Protein AF-A0A8J5F918-F1 (afdb_monomer_lite)

pLDDT: mean 83.03, std 23.75, range [26.0, 98.94]

Radius of gyration: 27.72 Å; chains: 1; bounding box: 54×99×75 Å

Organism: Zingiber officinale (NCBI:txid94328)

Foldseek 3Di:
DDDDDDDDDDDDDDDDPPPDPPPPPVPVVVVQVLCCVVVVDDPPDDDDDPPPPPVLQDFPPVVLVVLLVVLQVLAPDDPPFHAAAQLDPSLLVSLVSLVVLLVVLVFDWDAALQGWIKTKDAAPAPPAAAEEWAFEQGDHGRHHSAFRSCRQSVLSRVSSRCVVVVHGHNGMYMYIHFSAQDCQFFNDGPLRVCLQQVVVVSLVCLQVTAGPVRHRNCNSSVSSVRNDDSVRSNVSYHDPRNHPYYDTDHDPVDCVCVVVVHDDDDDSDDDDDDDDDDFFDWPDDDPPPQDPVRTDDSVVVVVVVVVPDPDPDPDDDDDDDD

Secondary structure (DSSP, 8-state):
---------------------------HHHHHHHHHHHH-------S------GGG----HHHHHHHHHHHHTS-SS-TT-EEE-TTSHHHHHHHHHHHHHHHHTT-EEEE-TT--EEEEE--SBTTSPEEEEEEE--EEEEE-S-TTHHHHHHHHHHHHHHHHTT---SBPEEEEEES--S-TTTS-TTHHHHHHTT-HHHHHHHTT-B-TT--BHHHHHHHTT----GGGGGGGPPPTTSEEEEE-----SSSHHHHHT-S-----------------------TTTS-GGG---HHHHHHHHGGG--S-----------

InterPro domains:
  IPR002933 Peptidase M20 [PF01546] (133-281)
  IPR010158 N-carbamoyl-L-amino-acid amidohydrolase [PTHR32494] (45-299)

Sequence (322 aa):
MFARNPLLFLFLFLFPSLSLISKATHDEESTRRTMEDFSGYPTAAHPSVLSLSPSSLSVDEAGLLRQIDELAAFSDTPAPSVTRILYSEKDVLARSYIKSLMKEAGLSVREDHVGNIFGRWNGSDSGVGAVATGSHIDAIPYSGKYDGVVGVLGALEAIRILKRIGFQPRKSLEVIMFTSEEPTRFGISCLGSRLLAGIHPLANALNKAVDSQNIPFFDAARGAGYDVRQEDLPNVFLTKTSYSSFVELHIEQGPILEEEGVSIGIVTAIAAPASIKVDFEGNGGHAGAVLMPARTSSAAESILFLPLHPVGCYVFPVATFS

Structure (mmCIF, N/CA/C/O backbone):
data_AF-A0A8J5F918-F1
#
_entry.id   AF-A0A8J5F918-F1
#
loop_
_atom_site.group_PDB
_atom_site.id
_atom_site.type_symbol
_atom_site.label_atom_id
_atom_site.label_alt_id
_atom_site.label_comp_id
_atom_site.label_asym_id
_atom_site.label_entity_id
_atom_site.label_seq_id
_atom_site.pdbx_PDB_ins_code
_atom_site.Cartn_x
_atom_site.Cartn_y
_atom_site.Cartn_z
_atom_site.occupancy
_atom_site.B_iso_or_equiv
_atom_site.auth_seq_id
_atom_site.auth_comp_id
_atom_site.auth_asym_id
_atom_site.auth_atom_id
_atom_site.pdbx_PDB_model_num
ATOM 1 N N . MET A 1 1 ? 12.604 -80.369 -17.810 1.00 31.84 1 MET A N 1
ATOM 2 C CA . MET A 1 1 ? 13.926 -80.859 -17.355 1.00 31.84 1 MET A CA 1
ATOM 3 C C . MET A 1 1 ? 14.651 -79.630 -16.813 1.00 31.84 1 MET A C 1
ATOM 5 O O . MET A 1 1 ? 14.935 -78.761 -17.607 1.00 31.84 1 MET A O 1
ATOM 9 N N . PHE A 1 2 ? 14.817 -79.338 -15.528 1.00 32.69 2 PHE A N 1
ATOM 10 C CA . PHE A 1 2 ? 14.714 -80.068 -14.271 1.00 32.69 2 PHE A CA 1
ATOM 11 C C . PHE A 1 2 ? 13.902 -79.227 -13.277 1.00 32.69 2 PHE A C 1
ATOM 13 O O . PHE A 1 2 ? 14.123 -78.028 -13.142 1.00 32.69 2 PHE A O 1
ATOM 20 N N . ALA A 1 3 ? 12.989 -79.883 -12.570 1.00 32.12 3 ALA A N 1
ATOM 21 C CA . ALA A 1 3 ? 12.437 -79.392 -11.319 1.00 32.12 3 ALA A CA 1
ATOM 22 C C . ALA A 1 3 ? 13.466 -79.599 -10.200 1.00 32.12 3 ALA A C 1
ATOM 24 O O . ALA A 1 3 ? 14.154 -80.621 -10.204 1.00 32.12 3 ALA A O 1
ATOM 25 N N . ARG A 1 4 ? 13.516 -78.685 -9.225 1.00 34.12 4 ARG A N 1
ATOM 26 C CA . ARG A 1 4 ? 13.854 -78.996 -7.827 1.00 34.12 4 ARG A CA 1
ATOM 27 C C . ARG A 1 4 ? 13.489 -77.821 -6.922 1.00 34.12 4 ARG A C 1
ATOM 29 O O . ARG A 1 4 ? 14.204 -76.835 -6.829 1.00 34.12 4 ARG A O 1
ATOM 36 N N . ASN A 1 5 ? 12.361 -77.985 -6.250 1.00 37.25 5 ASN A N 1
ATOM 37 C CA . ASN A 1 5 ? 12.125 -77.493 -4.898 1.00 37.25 5 ASN A CA 1
ATOM 38 C C . ASN A 1 5 ? 11.832 -78.764 -4.075 1.00 37.25 5 ASN A C 1
ATOM 40 O O . ASN A 1 5 ? 11.207 -79.673 -4.638 1.00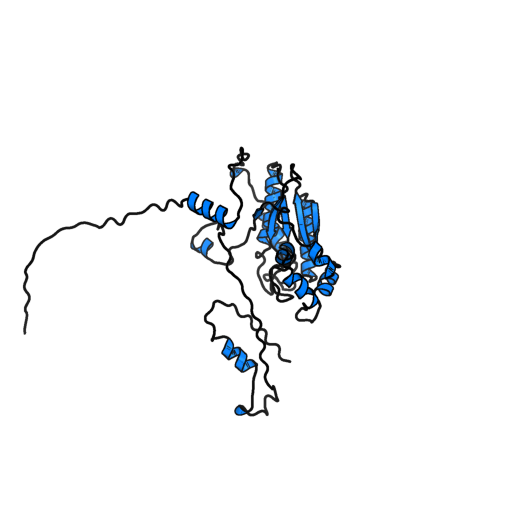 37.25 5 ASN A O 1
ATOM 44 N N . PRO A 1 6 ? 12.312 -78.909 -2.825 1.00 40.72 6 PRO A N 1
ATOM 45 C CA . PRO A 1 6 ? 11.371 -78.649 -1.731 1.00 40.72 6 PRO A CA 1
ATOM 46 C C . PRO A 1 6 ? 11.976 -78.193 -0.378 1.00 40.72 6 PRO A C 1
ATOM 48 O O . PRO A 1 6 ? 13.038 -78.635 0.042 1.00 40.72 6 PRO A O 1
ATOM 51 N N . LEU A 1 7 ? 11.188 -77.351 0.302 1.00 29.19 7 LEU A N 1
ATOM 52 C CA . LEU A 1 7 ? 10.820 -77.324 1.732 1.00 29.19 7 LEU A CA 1
ATOM 53 C C . LEU A 1 7 ? 11.826 -77.712 2.841 1.00 29.19 7 LEU A C 1
ATOM 55 O O . LEU A 1 7 ? 12.159 -78.883 2.989 1.00 29.19 7 LEU A O 1
ATOM 59 N N . LEU A 1 8 ? 12.059 -76.761 3.764 1.00 29.62 8 LEU A N 1
ATOM 60 C CA . LEU A 1 8 ? 11.893 -76.883 5.237 1.00 29.62 8 LEU A CA 1
ATOM 61 C C . LEU A 1 8 ? 12.107 -75.476 5.855 1.00 29.62 8 LEU A C 1
ATOM 63 O O . LEU A 1 8 ? 13.193 -74.929 5.710 1.00 29.62 8 LEU A O 1
ATOM 67 N N . PHE A 1 9 ? 11.102 -74.732 6.332 1.00 30.86 9 PHE A N 1
ATOM 68 C CA . PHE A 1 9 ? 10.516 -74.693 7.694 1.00 30.86 9 PHE A CA 1
ATOM 69 C C . PHE A 1 9 ? 9.341 -73.663 7.624 1.00 30.86 9 PHE A C 1
ATOM 71 O O . PHE A 1 9 ? 9.557 -72.579 7.092 1.00 30.86 9 PHE A O 1
ATOM 78 N N . LEU A 1 10 ? 8.047 -73.961 7.871 1.00 28.95 10 LEU A N 1
ATOM 79 C CA . LEU A 1 10 ? 7.307 -74.012 9.165 1.00 28.95 10 LEU A CA 1
ATOM 80 C C . LEU A 1 10 ? 7.695 -72.859 10.132 1.00 28.95 10 LEU A C 1
ATOM 82 O O . LEU A 1 10 ? 8.867 -72.771 10.459 1.00 28.95 10 LEU A O 1
ATOM 86 N N . PHE A 1 11 ? 6.860 -71.960 10.682 1.00 29.31 11 PHE A N 1
ATOM 87 C CA . PHE A 1 11 ? 5.422 -71.899 11.008 1.00 29.31 11 PHE A CA 1
ATOM 88 C C . PHE A 1 11 ? 4.989 -70.405 11.131 1.00 29.31 11 PHE A C 1
ATOM 90 O O . PHE A 1 11 ? 5.751 -69.597 11.650 1.00 29.31 11 PHE A O 1
ATOM 97 N N . LEU A 1 12 ? 3.767 -70.088 10.672 1.00 29.05 12 LEU A N 1
ATOM 98 C CA . LEU A 1 12 ? 2.741 -69.177 11.241 1.00 29.05 12 LEU A CA 1
ATOM 99 C C . LEU A 1 12 ? 3.147 -68.109 12.295 1.00 29.05 12 LEU A C 1
ATOM 101 O O . LEU A 1 12 ? 3.641 -68.465 13.355 1.00 29.05 12 LEU A O 1
ATOM 105 N N . PHE A 1 13 ? 2.731 -66.846 12.106 1.00 28.81 13 PHE A N 1
ATOM 106 C CA . PHE A 1 13 ? 1.582 -66.247 12.822 1.00 28.81 13 PHE A CA 1
ATOM 107 C C . PHE A 1 13 ? 1.252 -64.827 12.317 1.00 28.81 13 PHE A C 1
ATOM 109 O O . PHE A 1 13 ? 2.124 -63.987 12.116 1.00 28.81 13 PHE A O 1
ATOM 116 N N . LEU A 1 14 ? -0.050 -64.593 12.127 1.00 31.78 14 LEU A N 1
ATOM 117 C CA . LEU A 1 14 ? -0.701 -63.302 11.918 1.00 31.78 14 LEU A CA 1
ATOM 118 C C . LEU A 1 14 ? -0.432 -62.329 13.075 1.00 31.78 14 LEU A C 1
ATOM 120 O O . LEU A 1 14 ? -0.732 -62.685 14.207 1.00 31.78 14 LEU A O 1
ATOM 124 N N . PHE A 1 15 ? -0.054 -61.085 12.769 1.00 31.50 15 PHE A N 1
ATOM 125 C CA . PHE A 1 15 ? -0.489 -59.886 13.500 1.00 31.50 15 PHE A CA 1
ATOM 126 C C . PHE A 1 15 ? -0.471 -58.676 12.547 1.00 31.50 15 PHE A C 1
ATOM 128 O O . PHE A 1 15 ? 0.530 -58.478 11.856 1.00 31.50 15 PHE A O 1
ATOM 135 N N . PRO A 1 16 ? -1.540 -57.859 12.478 1.00 32.66 16 PRO A N 1
ATOM 136 C CA . PRO A 1 16 ? -1.485 -56.585 11.783 1.00 32.66 16 PRO A CA 1
ATOM 137 C C . PRO A 1 16 ? -0.696 -55.606 12.655 1.00 32.66 16 PRO A C 1
ATOM 139 O O . PRO A 1 16 ? -1.003 -55.415 13.833 1.00 32.66 16 PRO A O 1
ATOM 142 N N . SER A 1 17 ? 0.330 -54.980 12.089 1.00 31.08 17 SER A N 1
ATOM 143 C CA . SER A 1 17 ? 0.982 -53.837 12.716 1.00 31.08 17 SER A CA 1
ATOM 144 C C . SER A 1 17 ? -0.017 -52.680 12.770 1.00 31.08 17 SER A C 1
ATOM 146 O O . SER A 1 17 ? -0.277 -52.036 11.755 1.00 31.08 17 SER A O 1
ATOM 148 N N . LEU A 1 18 ? -0.583 -52.432 13.955 1.00 31.58 18 LEU A N 1
ATOM 149 C CA . LEU A 1 18 ? -1.144 -51.134 14.313 1.00 31.58 18 LEU A CA 1
ATOM 150 C C . LEU A 1 18 ? -0.024 -50.095 14.179 1.00 31.58 18 LEU A C 1
ATOM 152 O O . LEU A 1 18 ? 0.822 -49.968 15.063 1.00 31.58 18 LEU A O 1
ATOM 156 N N . SER A 1 19 ? -0.009 -49.342 13.085 1.00 33.78 19 SER A N 1
ATOM 157 C CA . SER A 1 19 ? 0.639 -48.037 13.071 1.00 33.78 19 SER A CA 1
ATOM 158 C C . SER A 1 19 ? -0.235 -47.092 13.890 1.00 33.78 19 SER A C 1
ATOM 160 O O . SER A 1 1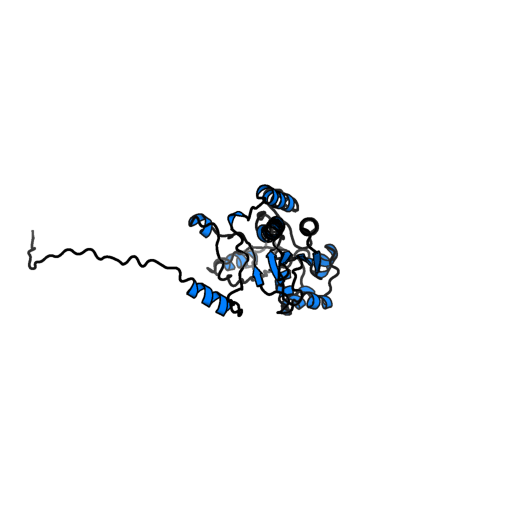9 ? -1.396 -46.841 13.566 1.00 33.78 19 SER A O 1
ATOM 162 N N . LEU A 1 20 ? 0.319 -46.632 15.012 1.00 30.08 20 LEU A N 1
ATOM 163 C CA . LEU A 1 20 ? -0.279 -45.627 15.878 1.00 30.08 20 LEU A CA 1
ATOM 164 C C . LEU A 1 20 ? -0.736 -44.425 15.042 1.00 30.08 20 LEU A C 1
ATOM 166 O O . LEU A 1 20 ? 0.081 -43.700 14.477 1.00 30.08 20 LEU A O 1
ATOM 170 N N . ILE A 1 21 ? -2.042 -44.176 15.045 1.00 34.59 21 ILE A N 1
ATOM 171 C CA . ILE A 1 21 ? -2.597 -42.851 14.789 1.00 34.59 21 ILE A CA 1
ATOM 172 C C . ILE A 1 21 ? -2.170 -41.995 15.983 1.00 34.59 21 ILE A C 1
ATOM 174 O O . ILE A 1 21 ? -2.819 -41.988 17.030 1.00 34.59 21 ILE A O 1
ATOM 178 N N . SER A 1 22 ? -1.029 -41.319 15.854 1.00 30.53 22 SER A N 1
ATOM 179 C CA . SER A 1 22 ? -0.714 -40.194 16.723 1.00 30.53 22 SER A CA 1
ATOM 180 C C . SER A 1 22 ? -1.660 -39.069 16.333 1.00 30.53 22 SER A C 1
ATOM 182 O O . SER A 1 22 ? -1.557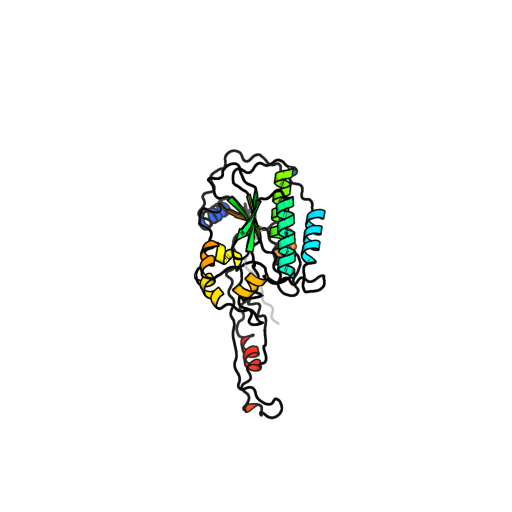 -38.486 15.255 1.00 30.53 22 SER A O 1
ATOM 184 N N . LYS A 1 23 ? -2.639 -38.819 17.199 1.00 31.86 23 LYS A N 1
ATOM 185 C CA . LYS A 1 23 ? -3.452 -37.610 17.193 1.00 31.86 23 LYS A CA 1
ATOM 186 C C . LYS A 1 23 ? -2.467 -36.440 17.279 1.00 31.86 23 LYS A C 1
ATOM 188 O O . LYS A 1 23 ? -1.893 -36.215 18.340 1.00 31.86 23 LYS A O 1
ATOM 193 N N . ALA A 1 24 ? -2.239 -35.738 16.172 1.00 35.53 24 ALA A N 1
ATOM 194 C CA . ALA A 1 24 ? -1.539 -34.464 16.187 1.00 35.53 24 ALA A CA 1
ATOM 195 C C . ALA A 1 24 ? -2.433 -33.465 16.931 1.00 35.53 24 ALA A C 1
ATOM 197 O O . ALA A 1 24 ? -3.270 -32.778 16.353 1.00 35.53 24 ALA A O 1
ATOM 198 N N . THR A 1 25 ? -2.318 -33.449 18.254 1.00 34.66 25 THR A N 1
ATOM 199 C CA . THR A 1 25 ? -2.649 -32.273 19.043 1.00 34.66 25 THR A CA 1
ATOM 200 C C . THR A 1 25 ? -1.657 -31.211 18.595 1.00 34.66 25 THR A C 1
ATOM 202 O O . THR A 1 25 ? -0.487 -31.280 18.964 1.00 34.66 25 THR A O 1
ATOM 205 N N . HIS A 1 26 ? -2.088 -30.301 17.718 1.00 46.50 26 HIS A N 1
ATOM 206 C CA . HIS A 1 26 ? -1.346 -29.074 17.465 1.00 46.50 26 HIS A CA 1
ATOM 207 C C . HIS A 1 26 ? -1.139 -28.402 18.819 1.00 46.50 26 HIS A C 1
ATOM 209 O O . HIS A 1 26 ? -2.091 -27.981 19.472 1.00 46.50 26 HIS A O 1
ATOM 215 N N . ASP A 1 27 ? 0.105 -28.428 19.276 1.00 46.34 27 ASP A N 1
ATOM 216 C CA . ASP A 1 27 ? 0.505 -27.904 20.565 1.00 46.34 27 ASP A CA 1
ATOM 217 C C . ASP A 1 27 ? 0.485 -26.375 20.455 1.00 46.34 27 ASP A C 1
ATOM 219 O O . ASP A 1 27 ? 1.440 -25.761 19.980 1.00 46.34 27 ASP A O 1
ATOM 223 N N . GLU A 1 28 ? -0.644 -25.753 20.811 1.00 45.12 28 GLU A N 1
ATOM 224 C CA . GLU A 1 28 ? -0.806 -24.289 20.862 1.00 45.12 28 GLU A CA 1
ATOM 225 C C . GLU A 1 28 ? 0.334 -23.618 21.650 1.00 45.12 28 GLU A C 1
ATOM 227 O O . GLU A 1 28 ? 0.707 -22.481 21.363 1.00 45.12 28 GLU A O 1
ATOM 232 N N . GLU A 1 29 ? 0.925 -24.347 22.599 1.00 40.88 29 GLU A N 1
ATOM 233 C CA . GLU A 1 29 ? 2.084 -23.957 23.399 1.00 40.88 29 GLU A CA 1
ATOM 234 C C . GLU A 1 29 ? 3.365 -23.811 22.553 1.00 40.88 29 GLU A C 1
ATOM 236 O O . GLU A 1 29 ? 4.135 -22.867 22.735 1.00 40.88 29 GLU A O 1
ATOM 241 N N . SER A 1 30 ? 3.579 -24.704 21.579 1.00 42.44 30 SER A N 1
ATOM 242 C CA . SER A 1 30 ? 4.713 -24.665 20.642 1.00 42.44 30 SER A CA 1
ATOM 243 C C . SER A 1 30 ? 4.625 -23.452 19.714 1.00 42.44 30 SER A C 1
ATOM 245 O O . SER A 1 30 ? 5.613 -22.740 19.513 1.00 42.44 30 SER A O 1
ATOM 247 N N . THR A 1 31 ? 3.432 -23.192 19.172 1.00 49.47 31 THR A N 1
ATOM 248 C CA . THR A 1 31 ? 3.162 -22.024 18.318 1.00 49.47 31 THR A CA 1
ATOM 249 C C . THR A 1 31 ? 3.273 -20.720 19.113 1.00 49.47 31 THR A C 1
ATOM 251 O O . THR A 1 31 ? 3.848 -19.744 18.635 1.00 49.47 31 THR A O 1
ATOM 254 N N . ARG A 1 32 ? 2.797 -20.703 20.367 1.00 47.22 32 ARG A N 1
ATOM 255 C CA . ARG A 1 32 ? 2.962 -19.556 21.274 1.00 47.22 32 ARG A CA 1
ATOM 256 C C . ARG A 1 32 ? 4.426 -19.237 21.552 1.00 47.22 32 ARG A C 1
ATOM 258 O O . ARG A 1 32 ? 4.813 -18.081 21.418 1.00 47.22 32 ARG A O 1
ATOM 265 N N . ARG A 1 33 ? 5.246 -20.240 21.879 1.00 45.28 33 ARG A N 1
ATOM 266 C CA . ARG A 1 33 ? 6.682 -20.033 22.144 1.00 45.28 33 ARG A CA 1
ATOM 267 C C . ARG A 1 33 ? 7.422 -19.468 20.939 1.00 45.28 33 ARG A C 1
ATOM 269 O O . ARG A 1 33 ? 8.195 -18.533 21.090 1.00 45.28 33 ARG A O 1
ATOM 276 N N . THR A 1 34 ? 7.130 -19.965 19.737 1.00 53.72 34 THR A N 1
ATOM 277 C CA . THR A 1 34 ? 7.743 -19.435 18.506 1.00 53.72 34 THR A CA 1
ATOM 278 C C . THR A 1 34 ? 7.350 -17.981 18.238 1.00 53.72 34 THR A C 1
ATOM 280 O O . THR A 1 34 ? 8.193 -17.196 17.810 1.00 53.72 34 THR A O 1
ATOM 283 N N . MET A 1 35 ? 6.110 -17.585 18.542 1.00 43.94 35 MET A N 1
ATOM 284 C CA . MET A 1 35 ? 5.688 -16.183 18.441 1.00 43.94 35 MET A CA 1
ATOM 285 C C . MET A 1 35 ? 6.365 -15.279 19.481 1.00 43.94 35 MET A C 1
ATOM 287 O O . MET A 1 35 ? 6.737 -14.153 19.150 1.00 43.94 35 MET A O 1
ATOM 291 N N . GLU A 1 36 ? 6.541 -15.735 20.721 1.00 48.56 36 GLU A N 1
ATOM 292 C CA . GLU A 1 36 ? 7.212 -14.960 21.778 1.00 48.56 36 GLU A CA 1
ATOM 293 C C . GLU A 1 36 ? 8.710 -14.791 21.497 1.00 48.56 36 GLU A C 1
ATOM 295 O O . GLU A 1 36 ? 9.229 -13.674 21.590 1.00 48.56 36 GLU A O 1
ATOM 300 N N . ASP A 1 37 ? 9.372 -15.863 21.056 1.00 48.34 37 ASP A N 1
ATOM 301 C CA . ASP A 1 37 ? 10.796 -15.861 20.713 1.00 48.34 37 ASP A CA 1
ATOM 302 C C . ASP A 1 37 ? 11.095 -14.983 19.485 1.00 48.34 37 ASP A C 1
ATOM 304 O O . ASP A 1 37 ? 12.135 -14.324 19.435 1.00 48.34 37 ASP A O 1
ATOM 308 N N . PHE A 1 38 ? 10.184 -14.926 18.505 1.00 45.72 38 PHE A N 1
ATOM 309 C CA . PHE A 1 38 ? 10.370 -14.127 17.287 1.00 45.72 38 PHE A CA 1
ATOM 310 C C . PHE A 1 38 ? 9.956 -12.654 17.452 1.00 45.72 38 PHE A C 1
ATOM 312 O O . PHE A 1 38 ? 10.585 -11.768 16.875 1.00 45.72 38 PHE A O 1
ATOM 319 N N . SER A 1 39 ? 8.908 -12.365 18.234 1.00 50.09 39 SER A N 1
ATOM 320 C CA . SER A 1 39 ? 8.368 -11.000 18.381 1.00 50.09 39 SER A CA 1
ATOM 321 C C . SER A 1 39 ? 8.998 -10.186 19.515 1.00 50.09 39 SER A C 1
ATOM 323 O O . SER A 1 39 ? 8.912 -8.957 19.496 1.00 50.09 39 SER A O 1
ATOM 325 N N . GLY A 1 40 ? 9.615 -10.831 20.513 1.00 38.19 40 GLY A N 1
ATOM 326 C CA . GLY A 1 40 ? 10.175 -10.151 21.686 1.00 38.19 40 GLY A CA 1
ATOM 327 C C . GLY A 1 40 ? 9.131 -9.525 22.622 1.00 38.19 40 GLY A C 1
ATOM 328 O O . GLY A 1 40 ? 9.495 -8.740 23.500 1.00 38.19 40 GLY A O 1
ATOM 329 N N . TYR A 1 41 ? 7.844 -9.854 22.460 1.00 40.47 41 TYR A N 1
ATOM 330 C CA . TYR A 1 41 ? 6.757 -9.392 23.323 1.00 40.47 41 TYR A CA 1
ATOM 331 C C . TYR A 1 41 ? 6.156 -10.568 24.109 1.00 40.47 41 TYR A C 1
ATOM 333 O O . TYR A 1 41 ? 5.588 -11.469 23.497 1.00 40.47 41 TYR A O 1
ATOM 341 N N . PRO A 1 42 ? 6.211 -10.565 25.456 1.00 42.44 42 PRO A N 1
ATOM 342 C CA . PRO A 1 42 ? 5.555 -11.598 26.251 1.00 42.44 42 PRO A CA 1
ATOM 343 C C . PRO A 1 42 ? 4.034 -11.469 26.130 1.00 42.44 42 PRO A C 1
ATOM 345 O O . PRO A 1 42 ? 3.475 -10.383 26.337 1.00 42.44 42 PRO A O 1
ATOM 348 N N . THR A 1 43 ? 3.343 -12.575 25.840 1.00 44.56 43 THR A N 1
ATOM 349 C CA . THR A 1 43 ? 1.877 -12.604 25.839 1.00 44.56 43 THR A CA 1
ATOM 350 C C . THR A 1 43 ? 1.368 -12.661 27.279 1.00 44.56 43 THR A C 1
ATOM 352 O O . THR A 1 43 ? 1.012 -13.703 27.818 1.00 44.56 43 THR A O 1
ATOM 355 N N . ALA A 1 44 ? 1.358 -11.515 27.965 1.00 44.38 44 ALA A N 1
ATOM 356 C CA . ALA A 1 44 ? 0.747 -11.435 29.287 1.00 44.38 44 ALA A CA 1
ATOM 357 C C . ALA A 1 44 ? -0.740 -11.819 29.191 1.00 44.38 44 ALA A C 1
ATOM 359 O O . ALA A 1 44 ? -1.470 -11.294 28.347 1.00 44.38 44 ALA A O 1
ATOM 360 N N . ALA A 1 45 ? -1.193 -12.715 30.074 1.00 42.03 45 ALA A N 1
ATOM 361 C CA . ALA A 1 45 ? -2.601 -13.063 30.214 1.00 42.03 45 ALA A CA 1
ATOM 362 C C . ALA A 1 45 ? -3.425 -11.781 30.427 1.00 42.03 45 ALA A C 1
ATOM 364 O O . ALA A 1 45 ? -3.307 -11.101 31.449 1.00 42.03 45 ALA A O 1
ATOM 365 N N . HIS A 1 46 ? -4.215 -11.414 29.419 1.00 45.88 46 HIS A N 1
ATOM 366 C CA . HIS A 1 46 ? -5.000 -10.190 29.445 1.00 45.88 46 HIS A CA 1
ATOM 367 C C . HIS A 1 46 ? -6.153 -10.305 30.456 1.00 45.88 46 HIS A C 1
ATOM 369 O O . HIS A 1 46 ? -6.857 -11.317 30.466 1.00 45.88 46 HIS A O 1
ATOM 375 N N . PRO A 1 47 ? -6.400 -9.268 31.279 1.00 39.69 47 PRO A N 1
ATOM 376 C CA . PRO A 1 47 ? -7.603 -9.204 32.096 1.00 39.69 47 PRO A CA 1
ATOM 377 C C . PRO A 1 47 ? -8.820 -9.132 31.169 1.00 39.69 47 PRO A C 1
ATOM 379 O O . PRO A 1 47 ? -8.844 -8.300 30.264 1.00 39.69 47 PRO A O 1
ATOM 382 N N . SER A 1 48 ? -9.777 -10.042 31.385 1.00 40.84 48 SER A N 1
ATOM 383 C CA . SER A 1 48 ? -11.120 -10.109 30.785 1.00 40.84 48 SER A CA 1
ATOM 384 C C . SER A 1 48 ? -11.277 -9.313 29.483 1.00 40.84 48 SER A C 1
ATOM 386 O O . SER A 1 48 ? -11.813 -8.202 29.477 1.00 40.84 48 SER A O 1
ATOM 388 N N . VAL A 1 49 ? -10.817 -9.893 28.370 1.00 47.84 49 VAL A N 1
ATOM 389 C CA . VAL A 1 49 ? -11.296 -9.505 27.040 1.00 47.84 49 VAL A CA 1
ATOM 390 C C . VAL A 1 49 ? -12.820 -9.573 27.128 1.00 47.84 49 VAL A C 1
ATOM 392 O O . VAL A 1 49 ? -13.351 -10.623 27.494 1.00 47.84 49 VAL A O 1
ATOM 395 N N . LEU A 1 50 ? -13.519 -8.455 26.891 1.00 48.59 50 LEU A N 1
ATOM 396 C CA . LEU A 1 50 ? -14.962 -8.474 26.633 1.00 48.59 50 LEU A CA 1
ATOM 397 C C . LEU A 1 50 ? -15.213 -9.678 25.732 1.00 48.59 50 LEU A C 1
ATOM 399 O O . LEU A 1 50 ? -14.597 -9.739 24.670 1.00 48.59 50 LEU A O 1
ATOM 403 N N . SER A 1 51 ? -16.018 -10.654 26.166 1.00 52.00 51 SER A N 1
ATOM 404 C CA . SER A 1 51 ? -16.307 -11.823 25.340 1.00 52.00 51 SER A CA 1
ATOM 405 C C . SER A 1 51 ? -17.145 -11.345 24.156 1.00 52.00 51 SER A C 1
ATOM 407 O O . SER A 1 51 ? -18.375 -11.376 24.177 1.00 52.00 51 SER A O 1
ATOM 409 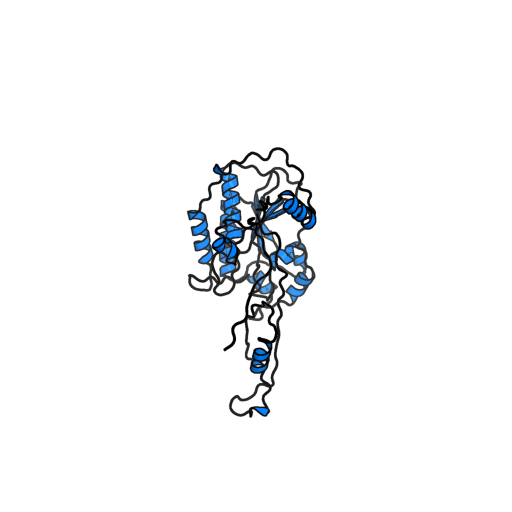N N . LEU A 1 52 ? -16.471 -10.799 23.148 1.00 59.53 52 LEU A N 1
ATOM 410 C CA . LEU A 1 52 ? -17.034 -10.525 21.849 1.00 59.53 52 LEU A CA 1
ATOM 411 C C . LEU A 1 52 ? -17.453 -11.890 21.331 1.00 59.53 52 LEU A C 1
ATOM 413 O O . LEU A 1 52 ? -16.610 -12.717 20.991 1.00 59.53 52 LEU A O 1
ATOM 417 N N . SER A 1 53 ? -18.755 -12.163 21.373 1.00 64.44 53 SER A N 1
ATOM 418 C CA . SER A 1 53 ? -19.276 -13.360 20.734 1.00 64.44 53 SER A CA 1
ATOM 419 C C . SER A 1 53 ? -18.956 -13.239 19.245 1.00 64.44 53 SER A C 1
ATOM 421 O O . SER A 1 53 ? -19.355 -12.239 18.650 1.00 64.44 53 SER A O 1
ATOM 423 N N . PRO A 1 54 ? -18.291 -14.217 18.610 1.00 63.38 54 PRO A N 1
ATOM 424 C CA . PRO A 1 54 ? -18.029 -14.176 17.171 1.00 63.38 54 PRO A CA 1
ATOM 425 C C . PRO A 1 54 ? -19.301 -13.934 16.344 1.00 63.38 54 PRO A C 1
ATOM 427 O O . PRO A 1 54 ? -19.250 -13.318 15.286 1.00 63.38 54 PRO A O 1
ATOM 430 N N . SER A 1 55 ? -20.464 -14.332 16.874 1.00 68.62 55 SER A N 1
ATOM 431 C CA . SER A 1 55 ? -21.778 -14.117 16.264 1.00 68.62 55 SER A CA 1
ATOM 432 C C . SER A 1 55 ? -22.223 -12.651 16.162 1.00 68.62 55 SER A C 1
ATOM 434 O O . SER A 1 55 ? -23.228 -12.387 15.509 1.00 68.62 55 SER A O 1
ATOM 436 N N . SER A 1 56 ? -21.554 -11.700 16.827 1.00 80.19 56 SER A N 1
ATOM 437 C CA . SER A 1 56 ? -21.871 -10.267 16.716 1.00 80.19 56 SER A CA 1
ATOM 438 C C . SER A 1 56 ? -21.075 -9.552 15.620 1.00 80.19 56 SER A C 1
ATOM 440 O O . SER A 1 56 ? -21.394 -8.410 15.287 1.00 80.19 56 SER A O 1
ATOM 442 N N . LEU A 1 57 ? -20.063 -10.205 15.043 1.00 90.94 57 LEU A N 1
ATOM 443 C CA . LEU A 1 57 ? -19.257 -9.660 13.956 1.00 90.94 57 LEU A CA 1
ATOM 444 C C . LEU A 1 57 ? -19.958 -9.951 12.625 1.00 90.94 57 LEU A C 1
ATOM 446 O O . LEU A 1 57 ? -20.044 -11.097 12.197 1.00 90.94 57 LEU A O 1
ATOM 450 N N . SER A 1 58 ? -20.470 -8.908 11.975 1.00 93.75 58 SER A N 1
ATOM 451 C CA . SER A 1 58 ? -21.140 -9.011 10.674 1.00 93.75 58 SER A CA 1
ATOM 452 C C . SER A 1 58 ? -20.512 -8.032 9.691 1.00 93.75 58 SER A C 1
ATOM 454 O O . SER A 1 58 ? -20.504 -6.828 9.959 1.00 93.75 58 SER A O 1
ATOM 456 N N . VAL A 1 59 ? -19.965 -8.558 8.594 1.00 95.75 59 VAL A N 1
ATOM 457 C CA . VAL A 1 59 ? -19.297 -7.819 7.510 1.00 95.75 59 VAL A CA 1
ATOM 458 C C . VAL A 1 59 ? -20.347 -7.338 6.502 1.00 95.75 59 VAL A C 1
ATOM 460 O O . VAL A 1 59 ? -21.213 -8.118 6.110 1.00 95.75 59 VAL A O 1
ATOM 463 N N . ASP A 1 60 ? -20.263 -6.088 6.033 1.00 96.31 60 ASP A N 1
ATOM 464 C CA . ASP A 1 60 ? -20.997 -5.668 4.825 1.00 96.31 60 ASP A CA 1
ATOM 465 C C . ASP A 1 60 ? -20.253 -6.155 3.572 1.00 96.31 60 ASP A C 1
ATOM 467 O O . ASP A 1 60 ? -19.512 -5.409 2.932 1.00 96.31 60 ASP A O 1
ATOM 471 N N . GLU A 1 61 ? -20.417 -7.438 3.245 1.00 96.75 61 GLU A N 1
ATOM 472 C CA . GLU A 1 61 ? -19.725 -8.088 2.124 1.00 96.75 61 GLU A CA 1
ATOM 473 C C . GLU A 1 61 ? -20.003 -7.380 0.791 1.00 96.75 61 GLU A C 1
ATOM 475 O O . GLU A 1 61 ? -19.082 -7.072 0.033 1.00 96.75 61 GLU A O 1
ATOM 480 N N . ALA A 1 62 ? -21.270 -7.052 0.526 1.00 97.94 62 ALA A N 1
ATOM 481 C CA . ALA A 1 62 ? -21.658 -6.370 -0.700 1.00 97.94 62 ALA A CA 1
ATOM 482 C C . ALA A 1 62 ? -21.046 -4.964 -0.779 1.00 97.94 62 ALA A C 1
ATOM 484 O O . ALA A 1 62 ? -20.643 -4.532 -1.857 1.00 97.94 62 ALA A O 1
ATOM 485 N N . GLY A 1 63 ? -20.988 -4.234 0.339 1.00 98.06 63 GLY A N 1
ATOM 486 C CA . GLY A 1 63 ? -20.310 -2.941 0.422 1.00 98.06 63 GLY A CA 1
ATOM 487 C C . GLY A 1 63 ? -18.812 -3.038 0.180 1.00 98.06 63 GLY A C 1
ATOM 488 O O . GLY A 1 63 ? -18.281 -2.260 -0.611 1.00 98.06 63 GLY A O 1
ATOM 489 N N . LEU A 1 64 ? -18.146 -4.014 0.796 1.00 98.31 64 LEU A N 1
ATOM 490 C CA . LEU A 1 64 ? -16.712 -4.229 0.628 1.00 98.31 64 LEU A CA 1
ATOM 491 C C . LEU A 1 64 ? -16.357 -4.588 -0.823 1.00 98.31 64 LEU A C 1
ATOM 493 O O . LEU A 1 64 ? -15.439 -3.998 -1.388 1.00 98.31 64 LEU A O 1
ATOM 497 N N . LEU A 1 65 ? -17.117 -5.487 -1.457 1.00 98.38 65 LEU A N 1
ATOM 498 C CA . LEU A 1 65 ? -16.917 -5.845 -2.866 1.00 98.38 65 LEU A CA 1
ATOM 499 C C . LEU A 1 65 ? -17.135 -4.649 -3.801 1.00 98.38 65 LEU A C 1
ATOM 501 O O . LEU A 1 65 ? -16.322 -4.428 -4.696 1.00 98.38 65 LEU A O 1
ATOM 505 N N . ARG A 1 66 ? -18.166 -3.826 -3.554 1.00 98.69 66 ARG A N 1
ATOM 506 C CA . ARG A 1 66 ? -18.360 -2.574 -4.308 1.00 98.69 66 ARG A CA 1
ATOM 507 C C . ARG A 1 66 ? -17.175 -1.623 -4.148 1.00 98.69 66 ARG A C 1
ATOM 509 O O . ARG A 1 66 ? -16.745 -1.050 -5.138 1.00 98.69 66 ARG A O 1
ATOM 516 N N . GLN A 1 67 ? -16.625 -1.480 -2.940 1.00 98.75 67 GLN A N 1
ATOM 517 C CA . GLN A 1 67 ? -15.461 -0.616 -2.699 1.00 98.75 67 GLN A CA 1
ATOM 518 C C . GLN A 1 67 ? -14.206 -1.117 -3.430 1.00 98.75 67 GLN A C 1
ATOM 520 O O . GLN A 1 67 ? -13.436 -0.312 -3.951 1.00 98.75 67 GLN A O 1
ATOM 525 N N . ILE A 1 68 ? -14.017 -2.438 -3.514 1.00 98.81 68 ILE A N 1
ATOM 526 C CA . ILE A 1 68 ? -12.943 -3.046 -4.314 1.00 98.81 68 ILE A CA 1
ATOM 527 C C . ILE A 1 68 ? -13.133 -2.716 -5.802 1.00 98.81 68 ILE A C 1
ATOM 529 O O . ILE A 1 68 ? -12.180 -2.306 -6.462 1.00 98.81 68 ILE A O 1
ATOM 533 N N . ASP A 1 69 ? -14.352 -2.854 -6.327 1.00 98.75 69 ASP A N 1
ATOM 534 C CA . ASP A 1 69 ? -14.661 -2.561 -7.733 1.00 98.75 69 ASP A CA 1
ATOM 535 C C . ASP A 1 69 ? -14.513 -1.068 -8.071 1.00 98.75 69 ASP A C 1
ATOM 537 O O . ASP A 1 69 ? -13.956 -0.717 -9.112 1.00 98.75 69 ASP A O 1
ATOM 541 N N . GLU A 1 70 ? -14.956 -0.179 -7.179 1.00 98.81 70 GLU A N 1
ATOM 542 C CA . GLU A 1 70 ? -14.783 1.272 -7.309 1.00 98.81 70 GLU A CA 1
ATOM 543 C C . GLU A 1 70 ? -13.300 1.663 -7.303 1.00 98.81 70 GLU A C 1
ATOM 545 O O . GLU A 1 70 ? -12.867 2.444 -8.151 1.00 98.81 70 GLU A O 1
ATOM 550 N N . LEU A 1 71 ? -12.497 1.087 -6.400 1.00 98.81 71 LEU A N 1
ATOM 551 C CA . LEU A 1 71 ? -11.057 1.339 -6.354 1.00 98.81 71 LEU A CA 1
ATOM 552 C C . LEU A 1 71 ? -10.341 0.794 -7.602 1.00 98.81 71 LEU A C 1
ATOM 554 O O . LEU A 1 71 ? -9.403 1.418 -8.101 1.00 98.81 71 LEU A O 1
ATOM 558 N N . ALA A 1 72 ? -10.785 -0.351 -8.131 1.00 98.62 72 ALA A N 1
ATOM 559 C CA . ALA A 1 72 ? -10.243 -0.944 -9.354 1.00 98.62 72 ALA A CA 1
ATOM 560 C C . ALA A 1 72 ? -10.455 -0.054 -10.591 1.00 98.62 72 ALA A C 1
ATOM 562 O O . ALA A 1 72 ? -9.648 -0.103 -11.517 1.00 98.62 72 ALA A O 1
ATOM 563 N N . ALA A 1 73 ? -11.484 0.800 -10.597 1.00 98.56 73 ALA A N 1
ATOM 564 C CA . ALA A 1 73 ? -11.734 1.740 -11.690 1.00 98.56 73 ALA A CA 1
ATOM 565 C C . ALA A 1 73 ? -10.661 2.843 -11.807 1.00 98.56 73 ALA A C 1
ATOM 567 O O . ALA A 1 73 ? -10.502 3.440 -12.874 1.00 98.56 73 ALA A O 1
ATOM 568 N N . PHE A 1 74 ? -9.890 3.109 -10.745 1.00 98.69 74 PHE A N 1
ATOM 569 C CA . PHE A 1 74 ? -8.723 3.993 -10.808 1.00 98.69 74 PHE A CA 1
ATOM 570 C C . PHE A 1 74 ? -7.530 3.238 -11.388 1.00 98.69 74 PHE A C 1
ATOM 572 O O . PHE A 1 74 ? -6.630 2.799 -10.662 1.00 98.69 74 PHE A O 1
ATOM 579 N N . SER A 1 75 ? -7.543 3.078 -12.710 1.00 98.75 75 SER A N 1
ATOM 580 C CA . SER A 1 75 ? -6.517 2.339 -13.429 1.00 98.75 75 SER A CA 1
ATOM 581 C C . SER A 1 75 ? -6.138 2.963 -14.772 1.00 98.75 75 SER A C 1
ATOM 583 O O . SER A 1 75 ? -6.958 3.609 -15.426 1.00 98.75 75 SER A O 1
ATOM 585 N N . ASP A 1 76 ? -4.879 2.761 -15.167 1.00 98.44 76 ASP A N 1
ATOM 586 C CA . ASP A 1 76 ? -4.368 3.077 -16.505 1.00 98.44 76 ASP A CA 1
ATOM 587 C C . ASP A 1 76 ? -4.634 1.957 -17.525 1.00 98.44 76 ASP A C 1
ATOM 589 O O . ASP A 1 76 ? -4.455 2.164 -18.726 1.00 98.44 76 ASP A O 1
ATOM 593 N N . THR A 1 77 ? -5.064 0.771 -17.080 1.00 97.69 77 THR A N 1
ATOM 594 C CA . THR A 1 77 ? -5.445 -0.338 -17.962 1.00 97.69 77 THR A CA 1
ATOM 595 C C . THR A 1 77 ? -6.952 -0.599 -17.916 1.00 97.69 77 THR A C 1
ATOM 597 O O . THR A 1 77 ? -7.597 -0.361 -16.894 1.00 97.69 77 THR A O 1
ATOM 600 N N . PRO A 1 78 ? -7.563 -1.053 -19.029 1.00 97.44 78 PRO A N 1
ATOM 601 C CA . PRO A 1 78 ? -8.971 -1.428 -19.028 1.00 97.44 78 PRO A CA 1
ATOM 602 C C . PRO A 1 78 ? -9.243 -2.644 -18.136 1.00 97.44 78 PRO A C 1
ATOM 604 O O . PRO A 1 78 ? -8.454 -3.591 -18.099 1.00 97.44 78 PRO A O 1
ATOM 607 N N . ALA A 1 79 ? -10.421 -2.657 -17.510 1.00 96.38 79 ALA A N 1
ATOM 608 C CA . ALA A 1 79 ? -10.925 -3.814 -16.781 1.00 96.38 79 ALA A CA 1
ATOM 609 C C . ALA A 1 79 ? -10.918 -5.089 -17.661 1.00 96.38 79 ALA A C 1
ATOM 611 O O . ALA A 1 79 ? -11.171 -5.005 -18.868 1.00 96.38 79 ALA A O 1
ATOM 612 N N . PRO A 1 80 ? -10.678 -6.280 -17.077 1.00 97.25 80 PRO A N 1
ATOM 613 C CA . PRO A 1 80 ? -10.615 -6.568 -15.637 1.00 97.25 80 PRO A CA 1
ATOM 614 C C . PRO A 1 80 ? -9.242 -6.334 -14.989 1.00 97.25 80 PRO A C 1
ATOM 616 O O . PRO A 1 80 ? -9.109 -6.533 -13.783 1.00 97.25 80 PRO A O 1
ATOM 619 N N . SER A 1 81 ? -8.236 -5.948 -15.771 1.00 98.38 81 SER A N 1
ATOM 620 C CA . SER A 1 81 ? -6.890 -5.677 -15.274 1.00 98.38 81 SER A CA 1
ATOM 621 C C . SER A 1 81 ? -6.813 -4.346 -14.537 1.00 98.38 81 SER A C 1
ATOM 623 O O . SER A 1 81 ? -7.568 -3.418 -14.826 1.00 98.38 81 SER A O 1
ATOM 625 N N . VAL A 1 82 ? -5.865 -4.259 -13.606 1.00 98.69 82 VAL A N 1
ATOM 626 C CA . VAL A 1 82 ? -5.526 -3.031 -12.894 1.00 98.69 82 VAL A CA 1
ATOM 627 C C . VAL A 1 82 ? -4.036 -2.750 -13.064 1.00 98.69 82 VAL A C 1
ATOM 629 O O . VAL A 1 82 ? -3.185 -3.594 -12.830 1.00 98.69 82 VAL A O 1
ATOM 632 N N . THR A 1 83 ? -3.729 -1.530 -13.473 1.00 98.75 83 THR A N 1
ATOM 633 C CA . THR A 1 83 ? -2.426 -0.874 -13.362 1.00 98.75 83 THR A CA 1
ATOM 634 C C . THR A 1 83 ? -2.618 0.418 -12.585 1.00 98.75 83 THR A C 1
ATOM 636 O O . THR A 1 83 ? -3.423 1.261 -12.998 1.00 98.75 83 THR A O 1
ATOM 639 N N . ARG A 1 84 ? -1.897 0.585 -11.475 1.00 98.75 84 ARG A N 1
ATOM 640 C CA . ARG A 1 84 ? -1.936 1.805 -10.660 1.00 98.75 84 ARG A CA 1
ATOM 641 C C . ARG A 1 84 ? -0.574 2.031 -10.018 1.00 98.75 84 ARG A C 1
ATOM 643 O O . ARG A 1 84 ? -0.264 1.480 -8.968 1.00 98.75 84 ARG A O 1
ATOM 650 N N . ILE A 1 85 ? 0.247 2.835 -10.681 1.00 98.75 85 ILE A N 1
ATOM 651 C CA . ILE A 1 85 ? 1.648 3.032 -10.302 1.00 98.75 85 ILE A CA 1
ATOM 652 C C . ILE A 1 85 ? 1.778 4.167 -9.281 1.00 98.75 85 ILE A C 1
ATOM 654 O O . ILE A 1 85 ? 1.116 5.196 -9.429 1.00 98.75 85 ILE A O 1
ATOM 658 N N . LEU A 1 86 ? 2.660 4.004 -8.286 1.00 98.81 86 LEU A N 1
ATOM 659 C CA . LEU A 1 86 ? 3.026 5.022 -7.289 1.00 98.81 86 LEU A CA 1
ATOM 660 C C . LEU A 1 86 ? 3.131 6.428 -7.900 1.00 98.81 86 LEU A C 1
ATOM 662 O O . LEU A 1 86 ? 3.848 6.620 -8.880 1.00 98.81 86 LEU A O 1
ATOM 666 N N . TYR A 1 87 ? 2.467 7.416 -7.301 1.00 98.81 87 TYR A N 1
ATOM 667 C CA . TYR A 1 87 ? 2.442 8.834 -7.681 1.00 98.81 87 TYR A CA 1
ATOM 668 C C . TYR A 1 87 ? 1.940 9.131 -9.104 1.00 98.81 87 TYR A C 1
ATOM 670 O O . TYR A 1 87 ? 2.184 10.214 -9.638 1.00 98.81 87 TYR A O 1
ATOM 678 N N . SER A 1 88 ? 1.282 8.178 -9.765 1.00 98.69 88 SER A N 1
ATOM 679 C CA . SER A 1 88 ? 0.526 8.450 -10.992 1.00 98.69 88 SER A CA 1
ATOM 680 C C . SER A 1 88 ? -0.779 9.187 -10.677 1.00 98.69 88 SER A C 1
ATOM 682 O O . SER A 1 88 ? -1.236 9.224 -9.534 1.00 98.69 88 SER A O 1
ATOM 684 N N . GLU A 1 89 ? -1.434 9.726 -11.705 1.00 98.56 89 GLU A N 1
ATOM 685 C CA . GLU A 1 89 ? -2.768 10.321 -11.566 1.00 98.56 89 GLU A CA 1
ATOM 686 C C . GLU A 1 89 ? -3.773 9.330 -10.949 1.00 98.56 89 GLU A C 1
ATOM 688 O O . GLU A 1 89 ? -4.538 9.693 -10.055 1.00 98.56 89 GLU A O 1
ATOM 693 N N . LYS A 1 90 ? -3.745 8.060 -11.377 1.00 98.75 90 LYS A N 1
ATOM 694 C CA . LYS A 1 90 ? -4.655 7.021 -10.871 1.00 98.75 90 LYS A CA 1
ATOM 695 C C . LYS A 1 90 ? -4.388 6.674 -9.415 1.00 98.75 90 LYS A C 1
ATOM 697 O O . LYS A 1 90 ? -5.336 6.462 -8.665 1.00 98.75 90 LYS A O 1
ATOM 702 N N . ASP A 1 91 ? -3.126 6.685 -8.999 1.00 98.94 91 ASP A N 1
ATOM 703 C CA . ASP A 1 91 ? -2.762 6.541 -7.591 1.00 98.94 91 ASP A CA 1
ATOM 704 C C . ASP A 1 91 ? -3.275 7.725 -6.750 1.00 98.94 91 ASP A C 1
ATOM 706 O O . ASP A 1 91 ? -3.932 7.521 -5.733 1.00 98.94 91 ASP A O 1
ATOM 710 N N . VAL A 1 92 ? -3.113 8.970 -7.210 1.00 98.88 92 VAL A N 1
ATOM 711 C CA . VAL A 1 92 ? -3.645 10.158 -6.506 1.00 98.88 92 VAL A CA 1
ATOM 712 C C . VAL A 1 92 ? -5.174 10.100 -6.342 1.00 98.88 92 VAL A C 1
ATOM 714 O O . VAL A 1 92 ? -5.701 10.421 -5.267 1.00 98.88 92 VAL A O 1
ATOM 717 N N . LEU A 1 93 ? -5.901 9.661 -7.375 1.00 98.88 93 LEU A N 1
ATOM 718 C CA . LEU A 1 93 ? -7.354 9.461 -7.307 1.00 98.88 93 LEU A CA 1
ATOM 719 C C . LEU A 1 93 ? -7.727 8.357 -6.306 1.00 98.88 93 LEU A C 1
ATOM 721 O O . LEU A 1 93 ? -8.583 8.571 -5.444 1.00 98.88 93 LEU A O 1
ATOM 725 N N . ALA A 1 94 ? -7.034 7.218 -6.352 1.00 98.88 94 ALA A N 1
ATOM 726 C CA . ALA A 1 94 ? -7.254 6.099 -5.441 1.00 98.88 94 ALA A CA 1
ATOM 727 C C . ALA A 1 94 ? -6.958 6.465 -3.975 1.00 98.88 94 ALA A C 1
ATOM 729 O O . ALA A 1 94 ? -7.752 6.164 -3.084 1.00 98.88 94 ALA A O 1
ATOM 730 N N . ARG A 1 95 ? -5.875 7.206 -3.708 1.00 98.88 95 ARG A N 1
ATOM 731 C CA . ARG A 1 95 ? -5.563 7.758 -2.375 1.00 98.88 95 ARG A CA 1
ATOM 732 C C . ARG A 1 95 ? -6.661 8.677 -1.872 1.00 98.88 95 ARG A C 1
ATOM 734 O O . ARG A 1 95 ? -7.021 8.632 -0.697 1.00 98.88 95 ARG A O 1
ATOM 741 N N . SER A 1 96 ? -7.196 9.527 -2.746 1.00 98.88 96 SER A N 1
ATOM 742 C CA . SER A 1 96 ? -8.287 10.440 -2.394 1.00 98.88 96 SER A CA 1
ATOM 743 C C . SER A 1 96 ? -9.545 9.672 -1.982 1.00 98.88 96 SER A C 1
ATOM 745 O O . SER A 1 96 ? -10.168 10.028 -0.981 1.00 98.88 96 SER A O 1
ATOM 747 N N . TYR A 1 97 ? -9.851 8.581 -2.686 1.00 98.88 97 TYR A N 1
ATOM 748 C CA . TYR A 1 97 ? -10.930 7.656 -2.344 1.00 98.88 97 TYR A CA 1
ATOM 749 C C . TYR A 1 97 ? -10.688 6.935 -1.005 1.00 98.88 97 TYR A C 1
ATOM 751 O O . TYR A 1 97 ? -11.539 6.965 -0.120 1.00 98.88 97 TYR A O 1
ATOM 759 N N . ILE A 1 98 ? -9.497 6.375 -0.763 1.00 98.88 98 ILE A N 1
ATOM 760 C CA . ILE A 1 98 ? -9.183 5.748 0.537 1.00 98.88 98 ILE A CA 1
ATOM 761 C C . ILE A 1 98 ? -9.290 6.758 1.689 1.00 98.88 98 ILE A C 1
ATOM 763 O O . ILE A 1 98 ? -9.867 6.456 2.738 1.00 98.88 98 ILE A O 1
ATOM 767 N N . LYS A 1 99 ? -8.806 7.993 1.494 1.00 98.88 99 LYS A N 1
ATOM 768 C CA . LYS A 1 99 ? -8.939 9.068 2.489 1.00 98.88 99 LYS A CA 1
ATOM 769 C C . LYS A 1 99 ? -10.396 9.428 2.771 1.00 98.88 99 LYS A C 1
ATOM 771 O O . LYS A 1 99 ? -10.703 9.751 3.921 1.00 98.88 99 LYS A O 1
ATOM 776 N N . SER A 1 100 ? -11.288 9.406 1.775 1.00 98.81 100 SER A N 1
ATOM 777 C CA . SER A 1 100 ? -12.717 9.653 2.017 1.00 98.81 100 SER A CA 1
ATOM 778 C C . SER A 1 100 ? -13.333 8.520 2.833 1.00 98.81 100 SER A C 1
ATOM 780 O O . SER A 1 100 ? -13.943 8.800 3.863 1.00 98.81 100 SER A O 1
ATOM 782 N N . LEU A 1 101 ? -13.051 7.259 2.489 1.00 98.88 101 LEU A N 1
ATOM 783 C CA . LEU A 1 101 ? -13.536 6.099 3.244 1.00 98.88 101 LEU A CA 1
ATOM 784 C C . LEU A 1 101 ? -13.045 6.088 4.700 1.00 98.88 101 LEU A C 1
ATOM 786 O O . LEU A 1 101 ? -13.813 5.765 5.610 1.00 98.88 101 LEU A O 1
ATOM 790 N N . MET A 1 102 ? -11.787 6.476 4.948 1.00 98.88 102 MET A N 1
ATOM 791 C CA . MET A 1 102 ? -11.254 6.644 6.306 1.00 98.88 102 MET A CA 1
ATOM 792 C C . MET A 1 102 ? -12.028 7.710 7.095 1.00 98.88 102 MET A C 1
ATOM 794 O O . MET A 1 102 ? -12.398 7.484 8.250 1.00 98.88 102 MET A O 1
ATOM 798 N N . LYS A 1 103 ? -12.305 8.868 6.480 1.00 98.75 103 LYS A N 1
ATOM 799 C CA . LYS A 1 103 ? -13.078 9.952 7.113 1.00 98.75 103 LYS A CA 1
ATOM 800 C C . LYS A 1 103 ? -14.522 9.534 7.384 1.00 98.75 103 LYS A C 1
ATOM 802 O O . LYS A 1 103 ? -15.030 9.808 8.467 1.00 98.75 103 LYS A O 1
ATOM 807 N N . GLU A 1 104 ? -15.159 8.833 6.450 1.00 98.25 104 GLU A N 1
ATOM 808 C CA . GLU A 1 104 ? -16.514 8.282 6.601 1.00 98.25 104 GLU A CA 1
ATOM 809 C C . GLU A 1 104 ? -16.596 7.251 7.733 1.00 98.25 104 GLU A C 1
ATOM 811 O O . GLU A 1 104 ? -17.569 7.225 8.483 1.00 98.25 104 GLU A O 1
ATOM 816 N N . ALA A 1 105 ? -15.542 6.453 7.935 1.00 97.94 105 ALA A N 1
ATOM 817 C CA . ALA A 1 105 ? -15.417 5.568 9.094 1.00 97.94 105 ALA A CA 1
ATOM 818 C C . ALA A 1 105 ? -15.168 6.329 10.418 1.00 97.94 105 ALA A C 1
ATOM 820 O O . ALA A 1 105 ? -15.048 5.715 11.485 1.00 97.94 105 ALA A O 1
ATOM 821 N N . GLY A 1 106 ? -15.091 7.663 10.387 1.00 98.06 106 GLY A N 1
ATOM 822 C CA . GLY A 1 106 ? -14.846 8.521 11.544 1.00 98.06 106 GLY A CA 1
ATOM 823 C C . GLY A 1 106 ? -13.427 8.383 12.092 1.00 98.06 106 GLY A C 1
ATOM 824 O O . GLY A 1 106 ? -13.257 8.340 13.313 1.00 98.06 106 GLY A O 1
ATOM 825 N N . LEU A 1 107 ? -12.437 8.219 11.210 1.00 98.69 107 LEU A N 1
ATOM 826 C CA . LEU A 1 107 ? -11.016 8.172 11.557 1.00 98.69 107 LEU A CA 1
ATOM 827 C C . LEU A 1 107 ? -10.366 9.549 11.396 1.00 98.69 107 LEU A C 1
ATOM 829 O O . LEU A 1 107 ? -10.685 10.307 10.479 1.00 98.69 107 LEU A O 1
ATOM 833 N N . SER A 1 108 ? -9.406 9.861 12.266 1.00 98.50 108 SER A N 1
ATOM 834 C CA . SER A 1 108 ? -8.516 11.009 12.087 1.00 98.50 108 SER A CA 1
ATOM 835 C C . SER A 1 108 ? -7.449 10.664 11.052 1.00 98.50 108 SER A C 1
ATOM 837 O O . SER A 1 108 ? -6.618 9.791 11.299 1.00 98.50 108 SER A O 1
ATOM 839 N N . VAL A 1 109 ? -7.480 11.335 9.899 1.00 98.81 109 VAL A N 1
ATOM 840 C CA . VAL A 1 109 ? -6.579 11.056 8.773 1.00 98.81 109 VAL A CA 1
ATOM 841 C C . VAL A 1 109 ? -5.377 11.996 8.787 1.00 98.81 109 VAL A C 1
ATOM 843 O O . VAL A 1 109 ? -5.554 13.211 8.867 1.00 98.81 109 VAL A O 1
ATOM 846 N N . ARG A 1 110 ? -4.170 11.442 8.656 1.00 98.62 110 ARG A N 1
ATOM 847 C CA . ARG A 1 110 ? -2.937 12.189 8.352 1.00 98.62 110 ARG A CA 1
ATOM 848 C C . ARG A 1 110 ? -2.155 11.491 7.243 1.00 98.62 110 ARG A C 1
ATOM 850 O O . ARG A 1 110 ? -2.345 10.300 7.007 1.00 98.62 110 ARG A O 1
ATOM 857 N N . GLU A 1 111 ? -1.238 12.226 6.638 1.00 98.69 111 GLU A N 1
ATOM 858 C CA . GLU A 1 111 ? -0.257 11.715 5.682 1.00 98.69 111 GLU A CA 1
ATOM 859 C C . GLU A 1 111 ? 1.141 12.079 6.196 1.00 98.69 111 GLU A C 1
ATOM 861 O O . GLU A 1 111 ? 1.292 13.100 6.873 1.00 98.69 111 GLU A O 1
ATOM 866 N N . ASP A 1 112 ? 2.146 11.245 5.931 1.00 98.12 112 ASP A N 1
ATOM 867 C CA . ASP A 1 112 ? 3.547 11.623 6.150 1.00 98.12 112 ASP A CA 1
ATOM 868 C C . ASP A 1 112 ? 4.181 12.235 4.889 1.00 98.12 112 ASP A C 1
ATOM 870 O O . ASP A 1 112 ? 3.522 12.420 3.865 1.00 98.12 112 ASP A O 1
ATOM 874 N N . HIS A 1 113 ? 5.472 12.566 4.967 1.00 97.06 113 HIS A N 1
ATOM 875 C CA . HIS A 1 113 ? 6.193 13.255 3.896 1.00 97.06 113 HIS A CA 1
ATOM 876 C C . HIS A 1 113 ? 6.244 12.458 2.584 1.00 97.06 113 HIS A C 1
ATOM 878 O O . HIS A 1 113 ? 6.342 13.056 1.522 1.00 97.06 113 HIS A O 1
ATOM 884 N N . VAL A 1 114 ? 6.152 11.127 2.623 1.00 97.88 114 VAL A N 1
ATOM 885 C CA . VAL A 1 114 ? 6.167 10.281 1.416 1.00 97.88 114 VAL A CA 1
ATOM 886 C C . VAL A 1 114 ? 4.786 9.724 1.083 1.00 97.88 114 VAL A C 1
ATOM 888 O O . VAL A 1 114 ? 4.658 8.822 0.260 1.00 97.88 114 VAL A O 1
ATOM 891 N N . GLY A 1 115 ? 3.736 10.231 1.725 1.00 98.44 115 GLY A N 1
ATOM 892 C CA . GLY A 1 115 ? 2.366 9.854 1.422 1.00 98.44 115 GLY A CA 1
ATOM 893 C C . GLY A 1 115 ? 1.934 8.494 1.958 1.00 98.44 115 GLY A C 1
ATOM 894 O O . GLY A 1 115 ? 0.968 7.944 1.433 1.00 98.44 115 GLY A O 1
ATOM 895 N N . ASN A 1 116 ? 2.576 7.939 2.996 1.00 98.88 116 ASN A N 1
ATOM 896 C CA . ASN A 1 116 ? 1.867 6.917 3.773 1.00 98.88 116 ASN A CA 1
ATOM 897 C C . ASN A 1 116 ? 0.652 7.591 4.422 1.00 98.88 116 ASN A C 1
ATOM 899 O O . ASN A 1 116 ? 0.764 8.690 4.972 1.00 98.88 116 ASN A O 1
ATOM 903 N N . ILE A 1 117 ? -0.509 6.945 4.351 1.00 98.94 117 ILE A N 1
ATOM 904 C CA . ILE A 1 117 ? -1.774 7.500 4.837 1.00 98.94 117 ILE A CA 1
ATOM 905 C C . ILE A 1 117 ? -2.194 6.724 6.074 1.00 98.94 117 ILE A C 1
ATOM 907 O O . ILE A 1 117 ? -2.226 5.497 6.072 1.00 98.94 117 ILE A O 1
ATOM 911 N N . PHE A 1 118 ? -2.554 7.444 7.130 1.00 98.88 118 PHE A N 1
ATOM 912 C CA . PHE A 1 118 ? -2.899 6.860 8.418 1.00 98.88 118 PHE A CA 1
ATOM 913 C C . PHE A 1 118 ? -4.286 7.330 8.849 1.00 98.88 118 PHE A C 1
ATOM 915 O O . PHE A 1 118 ? -4.507 8.533 8.994 1.00 98.88 118 PHE A O 1
ATOM 922 N N . GLY A 1 119 ? -5.198 6.394 9.100 1.00 98.81 119 GLY A N 1
ATOM 923 C CA . GLY A 1 119 ? -6.518 6.639 9.676 1.00 98.81 119 GLY A CA 1
ATOM 924 C C . GLY A 1 119 ? -6.592 6.128 11.113 1.00 98.81 119 GLY A C 1
ATOM 925 O O . GLY A 1 119 ? -6.671 4.921 11.336 1.00 98.81 119 GLY A O 1
ATOM 926 N N . ARG A 1 120 ? -6.605 7.034 12.098 1.00 98.56 120 ARG A N 1
ATOM 927 C CA . ARG A 1 120 ? -6.603 6.684 13.528 1.00 98.56 120 ARG A CA 1
ATOM 928 C C . ARG A 1 120 ? -7.990 6.721 14.160 1.00 98.56 120 ARG A C 1
ATOM 930 O O . ARG A 1 120 ? -8.693 7.727 14.073 1.00 98.56 120 ARG A O 1
ATOM 937 N N . TRP A 1 121 ? -8.334 5.669 14.897 1.00 98.44 121 TRP A N 1
ATOM 938 C CA . TRP A 1 121 ? -9.381 5.675 15.914 1.00 98.44 121 TRP A CA 1
ATOM 939 C C . TRP A 1 121 ? -8.722 5.774 17.291 1.00 98.44 121 TRP A C 1
ATOM 941 O O . TRP A 1 121 ? -8.085 4.828 17.757 1.00 98.44 121 TRP A O 1
ATOM 951 N N . ASN A 1 122 ? -8.859 6.935 17.935 1.00 97.31 122 ASN A N 1
ATOM 952 C CA . ASN A 1 122 ? -8.272 7.172 19.251 1.00 97.31 122 ASN A CA 1
ATOM 953 C C . ASN A 1 122 ? -8.895 6.255 20.308 1.00 97.31 122 ASN A C 1
ATOM 955 O O . ASN A 1 122 ? -10.117 6.210 20.455 1.00 97.31 122 ASN A O 1
ATOM 959 N N . GLY A 1 123 ? -8.032 5.548 21.034 1.00 95.94 123 GLY A N 1
ATOM 960 C CA . GLY A 1 123 ? -8.407 4.790 22.218 1.00 95.94 123 GLY A CA 1
ATOM 961 C C . GLY A 1 123 ? -8.385 5.645 23.483 1.00 95.94 123 GLY A C 1
ATOM 962 O O . GLY A 1 123 ? -7.976 6.807 23.465 1.00 95.94 123 GLY A O 1
ATOM 963 N N . SER A 1 124 ? -8.817 5.057 24.596 1.00 94.94 124 SER A N 1
ATOM 964 C CA . SER A 1 124 ? -8.861 5.737 25.895 1.00 94.94 124 SER A CA 1
ATOM 965 C C . SER A 1 124 ? -7.481 5.969 26.528 1.00 94.94 124 SER A C 1
ATOM 967 O O . SER A 1 124 ? -7.352 6.817 27.406 1.00 94.94 124 SER A O 1
ATOM 969 N N . ASP A 1 125 ? -6.464 5.196 26.137 1.00 92.31 125 ASP A N 1
ATOM 970 C CA . ASP A 1 125 ? -5.094 5.273 26.656 1.00 92.31 125 ASP A CA 1
ATOM 971 C C . ASP A 1 125 ? -4.155 5.821 25.570 1.00 92.31 125 ASP A C 1
ATOM 973 O O . ASP A 1 125 ? -3.757 5.111 24.645 1.00 92.31 125 ASP A O 1
ATOM 977 N N . SER A 1 126 ? -3.820 7.109 25.669 1.00 82.31 126 SER A N 1
ATOM 978 C CA . SER A 1 126 ? -2.922 7.794 24.731 1.00 82.31 126 SER A CA 1
ATOM 979 C C . SER A 1 126 ? -1.434 7.598 25.047 1.00 82.31 126 SER A C 1
ATOM 981 O O . SER A 1 126 ? -0.593 8.022 24.256 1.00 82.31 126 SER A O 1
ATOM 983 N N . GLY A 1 127 ? -1.096 6.970 26.181 1.00 84.56 127 GLY A N 1
ATOM 984 C CA . GLY A 1 127 ? 0.287 6.754 26.621 1.00 84.56 127 GLY A CA 1
ATOM 985 C C . GLY A 1 127 ? 0.939 5.495 26.044 1.00 84.56 127 GLY A C 1
ATOM 986 O O . GLY A 1 127 ? 2.111 5.235 26.309 1.00 84.56 127 GLY A O 1
ATOM 987 N N . VAL A 1 128 ? 0.193 4.703 25.272 1.00 90.75 128 VAL A N 1
ATOM 988 C CA . VAL A 1 128 ? 0.626 3.411 24.731 1.00 90.75 128 VAL A CA 1
ATOM 989 C C . VAL A 1 128 ? 0.613 3.411 23.205 1.00 90.75 128 VAL A C 1
ATOM 991 O O . VAL A 1 128 ? -0.248 4.025 22.575 1.00 90.75 128 VAL A O 1
ATOM 994 N N . GLY A 1 129 ? 1.557 2.679 22.607 1.00 93.62 129 GLY A N 1
ATOM 995 C CA . GLY A 1 129 ? 1.600 2.476 21.159 1.00 93.62 129 GLY A CA 1
ATOM 996 C C . GLY A 1 129 ? 0.296 1.866 20.636 1.00 93.62 129 GLY A C 1
ATOM 997 O O . GLY A 1 129 ? -0.282 0.970 21.262 1.00 93.62 129 GLY A O 1
ATOM 998 N N . ALA A 1 130 ? -0.158 2.351 19.481 1.00 97.06 130 ALA A N 1
ATOM 999 C CA . ALA A 1 130 ? -1.393 1.897 18.844 1.00 97.06 130 ALA A CA 1
ATOM 1000 C C . ALA A 1 130 ? -1.287 0.433 18.366 1.00 97.06 130 ALA A C 1
ATOM 1002 O O . ALA A 1 130 ? -0.199 -0.147 18.321 1.00 97.06 130 ALA A O 1
ATOM 1003 N N . VAL A 1 131 ? -2.415 -0.180 18.016 1.00 98.19 131 VAL A N 1
ATOM 1004 C CA . VAL A 1 131 ? -2.442 -1.405 17.203 1.00 98.19 131 VAL A CA 1
ATOM 1005 C C . VAL A 1 131 ? -2.670 -0.974 15.762 1.00 98.19 131 VAL A C 1
ATOM 1007 O O . VAL A 1 131 ? -3.690 -0.350 15.462 1.00 98.19 131 VAL A O 1
ATOM 1010 N N . ALA A 1 132 ? -1.707 -1.262 14.894 1.00 98.56 132 ALA A N 1
ATOM 1011 C CA . ALA A 1 132 ? -1.797 -0.932 13.482 1.00 98.56 132 ALA A CA 1
ATOM 1012 C C . ALA A 1 132 ? -2.294 -2.122 12.662 1.00 98.56 132 ALA A C 1
ATOM 1014 O O . ALA A 1 132 ? -2.009 -3.280 12.963 1.00 98.56 132 ALA A O 1
ATOM 1015 N N . THR A 1 133 ? -3.005 -1.816 11.591 1.00 98.88 133 THR A N 1
ATOM 1016 C CA . THR A 1 133 ? -3.328 -2.753 10.521 1.00 98.88 133 THR A CA 1
ATOM 1017 C C . THR A 1 133 ? -3.308 -2.007 9.200 1.00 98.88 133 THR A C 1
ATOM 1019 O O . THR A 1 133 ? -3.463 -0.788 9.186 1.00 98.88 133 THR A O 1
ATOM 1022 N N . GLY A 1 134 ? -3.052 -2.677 8.090 1.00 98.62 134 GLY A N 1
ATOM 1023 C CA . GLY A 1 134 ? -2.892 -1.973 6.831 1.00 98.62 134 GLY A CA 1
ATOM 1024 C C . GLY A 1 134 ? -2.259 -2.822 5.758 1.00 98.62 134 GLY A C 1
ATOM 1025 O O . GLY A 1 134 ? -1.898 -3.964 6.017 1.00 98.62 134 GLY A O 1
ATOM 1026 N N . SER A 1 135 ? -2.147 -2.228 4.576 1.00 98.88 135 SER A N 1
ATOM 1027 C CA . SER A 1 135 ? -1.477 -2.796 3.408 1.00 98.88 135 SER A CA 1
ATOM 1028 C C . SER A 1 135 ? -1.257 -1.685 2.367 1.00 98.88 135 SER A C 1
ATOM 1030 O O . SER A 1 135 ? -1.175 -0.507 2.732 1.00 98.88 135 SER A O 1
ATOM 1032 N N . HIS A 1 136 ? -1.152 -2.020 1.087 1.00 98.88 136 HIS A N 1
ATOM 1033 C CA . HIS A 1 136 ? -0.921 -1.088 -0.015 1.00 98.88 136 HIS A CA 1
ATOM 1034 C C . HIS A 1 136 ? -2.091 -1.057 -1.008 1.00 98.88 136 HIS A C 1
ATOM 1036 O O . HIS A 1 136 ? -3.041 -1.829 -0.905 1.00 98.88 136 HIS A O 1
ATOM 1042 N N . ILE A 1 137 ? -2.061 -0.102 -1.941 1.00 98.81 137 ILE A N 1
ATOM 1043 C CA . ILE A 1 137 ? -3.041 -0.027 -3.035 1.00 98.81 137 ILE A CA 1
ATOM 1044 C C . ILE A 1 137 ? -2.385 0.187 -4.396 1.00 98.81 137 ILE A C 1
ATOM 1046 O O . ILE A 1 137 ? -3.107 0.291 -5.379 1.00 98.81 137 ILE A O 1
ATOM 1050 N N . ASP A 1 138 ? -1.068 0.327 -4.505 1.00 98.81 138 ASP A N 1
ATOM 1051 C CA . ASP A 1 138 ? -0.416 0.314 -5.813 1.00 98.81 138 ASP A CA 1
ATOM 1052 C C . ASP A 1 138 ? -0.527 -1.077 -6.448 1.00 98.81 138 ASP A C 1
ATOM 1054 O O . ASP A 1 138 ? -0.659 -2.079 -5.754 1.00 98.81 138 ASP A O 1
ATOM 1058 N N . ALA A 1 139 ? -0.549 -1.119 -7.776 1.00 98.69 139 ALA A N 1
ATOM 1059 C CA . ALA A 1 139 ? -0.789 -2.331 -8.546 1.00 98.69 139 ALA A CA 1
ATOM 1060 C C . ALA A 1 139 ? 0.153 -2.371 -9.751 1.00 98.69 139 ALA A C 1
ATOM 1062 O O . ALA A 1 139 ? 0.161 -1.432 -10.561 1.00 98.69 139 ALA A O 1
ATOM 1063 N N . ILE A 1 140 ? 0.926 -3.457 -9.872 1.00 97.62 140 ILE A N 1
ATOM 1064 C CA . ILE A 1 140 ? 1.813 -3.693 -11.021 1.00 97.62 140 ILE A CA 1
ATOM 1065 C C . ILE A 1 140 ? 1.024 -3.733 -12.340 1.00 97.62 140 ILE A C 1
ATOM 1067 O O . ILE A 1 140 ? -0.191 -3.931 -12.330 1.00 97.62 140 ILE A O 1
ATOM 1071 N N . PRO A 1 141 ? 1.679 -3.555 -13.502 1.00 98.25 141 PRO A N 1
ATOM 1072 C CA . PRO A 1 141 ? 0.980 -3.541 -14.775 1.00 98.25 141 PRO A CA 1
ATOM 1073 C C . PRO A 1 141 ? 0.189 -4.827 -15.031 1.00 98.25 141 PRO A C 1
ATOM 1075 O O . PRO A 1 141 ? 0.746 -5.921 -14.981 1.00 98.25 141 PRO A O 1
ATOM 1078 N N . TYR A 1 142 ? -1.086 -4.667 -15.388 1.00 97.81 142 TYR A N 1
ATOM 1079 C CA . TYR A 1 142 ? -2.005 -5.758 -15.730 1.00 97.81 142 TYR A CA 1
ATOM 1080 C C . TYR A 1 142 ? -2.278 -6.763 -14.595 1.00 97.81 142 TYR A C 1
ATOM 1082 O O . TYR A 1 142 ? -2.541 -7.936 -14.866 1.00 97.81 142 TYR A O 1
ATOM 1090 N N . SER A 1 143 ? -2.252 -6.321 -13.335 1.00 97.44 143 SER A N 1
ATOM 1091 C CA . SER A 1 143 ? -2.540 -7.171 -12.178 1.00 97.44 143 SER A CA 1
ATOM 1092 C C . SER A 1 143 ? -4.036 -7.246 -11.840 1.00 97.44 143 SER A C 1
ATOM 1094 O O . SER A 1 143 ? -4.900 -6.770 -12.584 1.00 97.44 143 SER A O 1
ATOM 1096 N N . GLY A 1 144 ? -4.347 -7.924 -10.731 1.00 97.88 144 GLY A N 1
ATOM 1097 C CA . GLY A 1 144 ? -5.699 -8.041 -10.192 1.00 97.88 144 GLY A CA 1
ATOM 1098 C C . GLY A 1 144 ? -6.092 -6.883 -9.269 1.00 97.88 144 GLY A C 1
ATOM 1099 O O . GLY A 1 144 ? -5.325 -5.969 -8.994 1.00 97.88 144 GLY A O 1
ATOM 1100 N N . LYS A 1 145 ? -7.320 -6.952 -8.747 1.00 98.56 145 LYS A N 1
ATOM 1101 C CA . LYS A 1 145 ? -7.919 -5.913 -7.888 1.00 98.56 145 LYS A CA 1
ATOM 1102 C C . LYS A 1 145 ? -7.865 -6.192 -6.378 1.00 98.56 145 LYS A C 1
ATOM 1104 O O . LYS A 1 145 ? -8.400 -5.403 -5.608 1.00 98.56 145 LYS A O 1
ATOM 1109 N N . TYR A 1 146 ? -7.290 -7.322 -5.964 1.00 98.69 146 TYR A N 1
ATOM 1110 C CA . TYR A 1 146 ? -7.342 -7.801 -4.573 1.00 98.69 146 TYR A CA 1
ATOM 1111 C C . TYR A 1 146 ? -6.028 -7.617 -3.804 1.00 98.69 146 TYR A C 1
ATOM 1113 O O . TYR A 1 146 ? -6.068 -7.394 -2.595 1.00 98.69 146 TYR A O 1
ATOM 1121 N N . ASP A 1 147 ? -4.899 -7.709 -4.507 1.00 98.69 147 ASP A N 1
ATOM 1122 C CA . ASP A 1 147 ? -3.545 -7.586 -3.960 1.00 98.69 147 ASP A CA 1
ATOM 1123 C C . ASP A 1 147 ? -3.345 -6.231 -3.269 1.00 98.69 147 ASP A C 1
ATOM 1125 O O . ASP A 1 147 ? -3.715 -5.201 -3.842 1.00 98.69 147 ASP A O 1
ATOM 1129 N N . GLY A 1 148 ? -2.890 -6.243 -2.014 1.00 98.56 148 GLY A N 1
ATOM 1130 C CA . GLY A 1 148 ? -2.856 -5.101 -1.090 1.00 98.56 148 GLY A CA 1
ATOM 1131 C C . GLY A 1 148 ? -4.224 -4.515 -0.691 1.00 98.56 148 GLY A C 1
ATOM 1132 O O . GLY A 1 148 ? -4.527 -4.287 0.486 1.00 98.56 148 GLY A O 1
ATOM 1133 N N . VAL A 1 149 ? -5.113 -4.313 -1.665 1.00 98.88 149 VAL A N 1
ATOM 1134 C CA . VAL A 1 149 ? -6.424 -3.661 -1.535 1.00 98.88 149 VAL A CA 1
ATOM 1135 C C . VAL A 1 149 ? -7.287 -4.312 -0.456 1.00 98.88 149 VAL A C 1
ATOM 1137 O O . VAL A 1 149 ? -7.918 -3.600 0.333 1.00 98.88 149 VAL A O 1
ATOM 1140 N N . VAL A 1 150 ? -7.305 -5.648 -0.386 1.00 98.62 150 VAL A N 1
ATOM 1141 C CA . VAL A 1 150 ? -8.054 -6.389 0.643 1.00 98.62 150 VAL A CA 1
ATOM 1142 C C . VAL A 1 150 ? -7.560 -6.041 2.048 1.00 98.62 150 VAL A C 1
ATOM 1144 O O . VAL A 1 150 ? -8.378 -5.901 2.955 1.00 98.62 150 VAL A O 1
ATOM 1147 N N . GLY A 1 151 ? -6.259 -5.824 2.236 1.00 98.69 151 GLY A N 1
ATOM 1148 C CA . GLY A 1 151 ? -5.690 -5.439 3.526 1.00 98.69 151 GLY A CA 1
ATOM 1149 C C . GLY A 1 151 ? -6.089 -4.031 3.963 1.00 98.69 151 GLY A C 1
ATOM 1150 O O . GLY A 1 151 ? -6.395 -3.813 5.135 1.00 98.69 151 GLY A O 1
ATOM 1151 N N . VAL A 1 152 ? -6.176 -3.077 3.030 1.00 98.88 152 VAL A N 1
ATOM 1152 C CA . VAL A 1 152 ? -6.592 -1.696 3.337 1.00 98.88 152 VAL A CA 1
ATOM 1153 C C . VAL A 1 152 ? -8.105 -1.595 3.550 1.00 98.88 152 VAL A C 1
ATOM 1155 O O . VAL A 1 152 ? -8.557 -1.088 4.580 1.00 98.88 152 VAL A O 1
ATOM 1158 N N . LEU A 1 153 ? -8.911 -2.075 2.599 1.00 98.88 153 LEU A N 1
ATOM 1159 C CA . LEU A 1 153 ? -10.372 -1.986 2.688 1.00 98.88 153 LEU A CA 1
ATOM 1160 C C . LEU A 1 153 ? -10.938 -2.932 3.755 1.00 98.88 153 LEU A C 1
ATOM 1162 O O . LEU A 1 153 ? -11.861 -2.556 4.479 1.00 98.88 153 LEU A O 1
ATOM 1166 N N . GLY A 1 154 ? -10.347 -4.117 3.919 1.00 98.69 154 GLY A N 1
ATOM 1167 C CA . GLY A 1 154 ? -10.691 -5.053 4.988 1.00 98.69 154 GLY A CA 1
ATOM 1168 C C . GLY A 1 154 ? -10.389 -4.488 6.374 1.00 98.69 154 GLY A C 1
ATOM 1169 O O . GLY A 1 154 ? -11.215 -4.621 7.275 1.00 98.69 154 GLY A O 1
ATOM 1170 N N . ALA A 1 155 ? -9.274 -3.767 6.546 1.00 98.75 155 ALA A N 1
ATOM 1171 C CA . ALA A 1 155 ? -8.986 -3.053 7.789 1.00 98.75 155 ALA A CA 1
ATOM 1172 C C . ALA A 1 155 ? -10.034 -1.967 8.095 1.00 98.75 155 ALA A C 1
ATOM 1174 O O . ALA A 1 155 ? -10.492 -1.852 9.235 1.00 98.75 155 ALA A O 1
ATOM 1175 N N . LEU A 1 156 ? -10.465 -1.193 7.091 1.00 98.56 156 LEU A N 1
ATOM 1176 C CA . LEU A 1 156 ? -11.537 -0.205 7.267 1.00 98.56 156 LEU A CA 1
ATOM 1177 C C . LEU A 1 156 ? -12.868 -0.859 7.642 1.00 98.56 156 LEU A C 1
ATOM 1179 O O . LEU A 1 156 ? -13.570 -0.358 8.524 1.00 98.56 156 LEU A O 1
ATOM 1183 N N . GLU A 1 157 ? -13.210 -1.982 7.017 1.00 98.56 157 GLU A N 1
ATOM 1184 C CA . GLU A 1 157 ? -14.424 -2.718 7.360 1.00 98.56 157 GLU A CA 1
ATOM 1185 C C . GLU A 1 157 ? -14.340 -3.332 8.763 1.00 98.56 157 GLU A C 1
ATOM 1187 O O . GLU A 1 157 ? -15.299 -3.232 9.526 1.00 98.56 157 GLU A O 1
ATOM 1192 N N . ALA A 1 158 ? -13.175 -3.836 9.181 1.00 98.31 158 ALA A N 1
ATOM 1193 C CA . ALA A 1 158 ? -12.946 -4.293 10.551 1.00 98.31 158 ALA A CA 1
ATOM 1194 C C . ALA A 1 158 ? -13.182 -3.171 11.580 1.00 98.31 158 ALA A C 1
ATOM 1196 O O . ALA A 1 158 ? -13.875 -3.380 12.580 1.00 98.31 158 ALA A O 1
ATOM 1197 N N . ILE A 1 159 ? -12.696 -1.950 11.316 1.00 98.25 159 ILE A N 1
ATOM 1198 C CA . ILE A 1 159 ? -13.008 -0.775 12.146 1.00 98.25 159 ILE A CA 1
ATOM 1199 C C . ILE A 1 159 ? -14.519 -0.520 12.198 1.00 98.25 159 ILE A C 1
ATOM 1201 O O . ILE A 1 159 ? -15.064 -0.291 13.282 1.00 98.25 159 ILE A O 1
ATOM 1205 N N . ARG A 1 160 ? -15.212 -0.545 11.053 1.00 97.88 160 ARG A N 1
ATOM 1206 C CA . ARG A 1 160 ? -16.664 -0.306 10.991 1.00 97.88 160 ARG A CA 1
ATOM 1207 C C . ARG A 1 160 ? -17.435 -1.360 11.785 1.00 97.88 160 ARG A C 1
ATOM 1209 O O . ARG A 1 160 ? -18.330 -0.986 12.538 1.00 97.88 160 ARG A O 1
ATOM 1216 N N . ILE A 1 161 ? -17.059 -2.637 11.690 1.00 97.12 161 ILE A N 1
ATOM 1217 C CA . ILE A 1 161 ? -17.644 -3.733 12.480 1.00 97.12 161 ILE A CA 1
ATOM 1218 C C . ILE A 1 161 ? -17.490 -3.453 13.973 1.00 97.12 161 ILE A C 1
ATOM 1220 O O . ILE A 1 161 ? -18.481 -3.453 14.703 1.00 97.12 161 ILE A O 1
ATOM 1224 N N . LEU A 1 162 ? -16.266 -3.154 14.421 1.00 96.44 162 LEU A N 1
ATOM 1225 C CA . LEU A 1 162 ? -15.981 -2.852 15.826 1.00 96.44 162 LEU A CA 1
ATOM 1226 C C . LEU A 1 162 ? -16.800 -1.651 16.324 1.00 96.44 162 LEU A C 1
ATOM 1228 O O . LEU A 1 162 ? -17.363 -1.692 17.418 1.00 96.44 162 LEU A O 1
ATOM 1232 N N . LYS A 1 163 ? -16.944 -0.602 15.507 1.00 95.69 163 LYS A N 1
ATOM 1233 C CA . LYS A 1 163 ? -17.809 0.539 15.836 1.00 95.69 163 LYS A CA 1
ATOM 1234 C C . LYS A 1 163 ? -19.288 0.153 15.914 1.00 95.69 163 LYS A C 1
ATOM 1236 O O . LYS A 1 163 ? -19.954 0.567 16.861 1.00 95.69 163 LYS A O 1
ATOM 1241 N N . ARG A 1 164 ? -19.803 -0.651 14.972 1.00 94.88 164 ARG A N 1
ATOM 1242 C CA . ARG A 1 164 ? -21.212 -1.098 14.949 1.00 94.88 164 ARG A CA 1
ATOM 1243 C C . ARG A 1 164 ? -21.598 -1.869 16.209 1.00 94.88 164 ARG A C 1
ATOM 1245 O O . ARG A 1 164 ? -22.705 -1.692 16.705 1.00 94.88 164 ARG A O 1
ATOM 1252 N N . ILE A 1 165 ? -20.686 -2.675 16.750 1.00 94.88 165 ILE A N 1
ATOM 1253 C CA . ILE A 1 165 ? -20.920 -3.433 17.990 1.00 94.88 165 ILE A CA 1
ATOM 1254 C C . ILE A 1 165 ? -20.633 -2.624 19.267 1.00 94.88 165 ILE A C 1
ATOM 1256 O O . ILE A 1 165 ? -20.680 -3.173 20.365 1.00 94.88 165 ILE A O 1
ATOM 1260 N N . GLY A 1 166 ? -20.308 -1.333 19.143 1.00 93.50 166 GLY A N 1
ATOM 1261 C CA . GLY A 1 166 ? -20.045 -0.449 20.279 1.00 93.50 166 GLY A CA 1
ATOM 1262 C C . GLY A 1 166 ? -18.708 -0.691 20.984 1.00 93.50 166 GLY A C 1
ATOM 1263 O O . GLY A 1 166 ? -18.548 -0.255 22.125 1.00 93.50 166 GLY A O 1
ATOM 1264 N N . PHE A 1 167 ? -17.745 -1.362 20.339 1.00 94.62 167 PHE A N 1
ATOM 1265 C CA . PHE A 1 167 ? -16.411 -1.566 20.906 1.00 94.62 167 PHE A CA 1
ATOM 1266 C C . PHE A 1 167 ? -15.733 -0.221 21.195 1.00 94.62 167 PHE A C 1
ATOM 1268 O O . PHE A 1 167 ? -15.793 0.702 20.384 1.00 94.62 167 PHE A O 1
ATOM 1275 N N . GLN A 1 168 ? -15.066 -0.117 22.347 1.00 94.44 168 GLN A N 1
ATOM 1276 C CA . GLN A 1 168 ? -14.292 1.061 22.737 1.00 94.44 168 GLN A CA 1
ATOM 1277 C C . GLN A 1 168 ? -12.822 0.664 22.913 1.00 94.44 168 GLN A C 1
ATOM 1279 O O . GLN A 1 168 ? -12.489 -0.022 23.885 1.00 94.44 168 GLN A O 1
ATOM 1284 N N . PRO A 1 169 ? -11.932 1.045 21.981 1.00 94.94 169 PRO A N 1
ATOM 1285 C CA . PRO A 1 169 ? -10.536 0.648 22.048 1.00 94.94 169 PRO A CA 1
ATOM 1286 C C . PRO A 1 169 ? -9.825 1.268 23.256 1.00 94.94 169 PRO A C 1
ATOM 1288 O O . PRO A 1 169 ? -9.893 2.474 23.487 1.00 94.94 169 PRO A O 1
ATOM 1291 N N . ARG A 1 170 ? -9.068 0.452 24.002 1.00 95.25 170 ARG A N 1
ATOM 1292 C CA . ARG A 1 170 ? -8.134 0.963 25.020 1.00 95.25 170 ARG A CA 1
ATOM 1293 C C . ARG A 1 170 ? -6.913 1.599 24.356 1.00 95.25 170 ARG A C 1
ATOM 1295 O O . ARG A 1 170 ? -6.657 2.780 24.546 1.00 95.25 170 ARG A O 1
ATOM 1302 N N . LYS A 1 171 ? -6.185 0.809 23.561 1.00 96.44 171 LYS A N 1
ATOM 1303 C CA . LYS A 1 171 ? -5.125 1.293 22.665 1.00 96.44 171 LYS A CA 1
ATOM 1304 C C . LYS A 1 171 ? -5.771 1.825 21.397 1.00 96.44 171 LYS A C 1
ATOM 1306 O O . LYS A 1 171 ? -6.658 1.157 20.877 1.00 96.44 171 LYS A O 1
ATOM 1311 N N . SER A 1 172 ? -5.300 2.951 20.872 1.00 98.06 172 SER A N 1
ATOM 1312 C CA . SER A 1 172 ? -5.747 3.432 19.560 1.00 98.06 172 SER A CA 1
ATOM 1313 C C . SER A 1 172 ? -5.583 2.355 18.485 1.00 98.06 172 SER A C 1
ATOM 1315 O O . SER A 1 172 ? -4.611 1.598 18.510 1.00 98.06 172 SER A O 1
ATOM 1317 N N . LEU A 1 173 ? -6.525 2.305 17.545 1.00 98.62 173 LEU A N 1
ATOM 1318 C CA . LEU A 1 173 ? -6.438 1.472 16.347 1.00 98.62 173 LEU A CA 1
ATOM 1319 C C . LEU A 1 173 ? -6.083 2.366 15.163 1.00 98.62 173 LEU A C 1
ATOM 1321 O O . LEU A 1 173 ? -6.614 3.473 15.051 1.00 98.62 173 LEU A O 1
ATOM 1325 N N . GLU A 1 174 ? -5.192 1.918 14.290 1.00 98.69 174 GLU A N 1
ATOM 1326 C CA . GLU A 1 174 ? -4.756 2.715 13.147 1.00 98.69 174 GLU A CA 1
ATOM 1327 C C . GLU A 1 174 ? -4.702 1.888 11.871 1.00 98.69 174 GLU A C 1
ATOM 1329 O O . GLU A 1 174 ? -4.018 0.871 11.818 1.00 98.69 174 GLU A O 1
ATOM 1334 N N . VAL A 1 175 ? -5.416 2.355 10.847 1.00 98.88 175 VAL A N 1
ATOM 1335 C CA . VAL A 1 175 ? -5.327 1.806 9.495 1.00 98.88 175 VAL A CA 1
ATOM 1336 C C . VAL A 1 175 ? -4.227 2.543 8.741 1.00 98.88 175 VAL A C 1
ATOM 1338 O O . VAL A 1 175 ? -4.260 3.772 8.671 1.00 98.88 175 VAL A O 1
ATOM 1341 N N . ILE A 1 176 ? -3.274 1.809 8.177 1.00 98.88 176 ILE A N 1
ATOM 1342 C CA . ILE A 1 176 ? -2.175 2.345 7.372 1.00 98.88 176 ILE A CA 1
ATOM 1343 C C . ILE A 1 176 ? -2.381 1.916 5.920 1.00 98.88 176 ILE A C 1
ATOM 1345 O O . ILE A 1 176 ? -2.506 0.733 5.623 1.00 98.88 176 ILE A O 1
ATOM 1349 N N . MET A 1 177 ? -2.398 2.878 5.009 1.00 98.88 177 MET A N 1
ATOM 1350 C CA . MET A 1 177 ? -2.155 2.619 3.595 1.0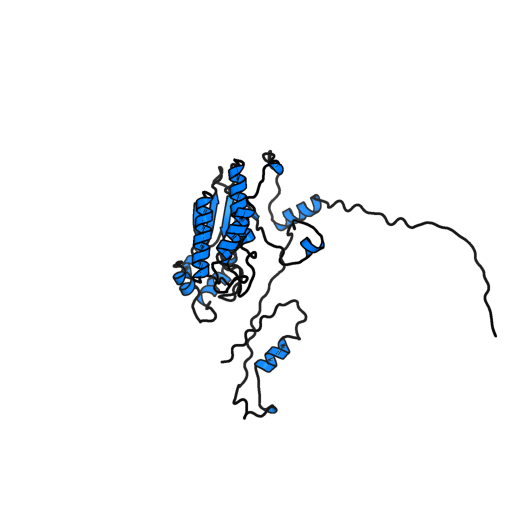0 98.88 177 MET A CA 1
ATOM 1351 C C . MET A 1 177 ? -0.702 3.004 3.324 1.00 98.88 177 MET A C 1
ATOM 1353 O O . MET A 1 177 ? -0.339 4.181 3.427 1.00 98.88 177 MET A O 1
ATOM 1357 N N . PHE A 1 178 ? 0.144 2.018 3.039 1.00 98.94 178 PHE A N 1
ATOM 1358 C CA . PHE A 1 178 ? 1.536 2.272 2.680 1.00 98.94 178 PHE A CA 1
ATOM 1359 C C . PHE A 1 178 ? 1.606 2.936 1.313 1.00 98.94 178 PHE A C 1
ATOM 1361 O O . PHE A 1 178 ? 0.837 2.604 0.413 1.00 98.94 178 PHE A O 1
ATOM 1368 N N . THR A 1 179 ? 2.534 3.880 1.159 1.00 98.75 179 THR A N 1
ATOM 1369 C CA . THR A 1 179 ? 2.609 4.695 -0.056 1.00 98.75 179 THR A CA 1
ATOM 1370 C C . THR A 1 179 ? 2.877 3.861 -1.306 1.00 98.75 179 THR A C 1
ATOM 1372 O O . THR A 1 179 ? 2.355 4.181 -2.363 1.00 98.75 179 THR A O 1
ATOM 1375 N N . SER A 1 180 ? 3.672 2.799 -1.199 1.00 98.69 180 SER A N 1
ATOM 1376 C CA . SER A 1 180 ? 3.874 1.815 -2.259 1.00 98.69 180 SER A CA 1
ATOM 1377 C C . SER A 1 180 ? 4.606 0.610 -1.694 1.00 98.69 180 SER A C 1
ATOM 1379 O O . SER A 1 180 ? 5.542 0.759 -0.891 1.00 98.69 180 SER A O 1
ATOM 1381 N N . GLU A 1 181 ? 4.145 -0.563 -2.102 1.00 98.38 181 GLU A N 1
ATOM 1382 C CA . GLU A 1 181 ? 4.787 -1.848 -1.845 1.00 98.38 181 GLU A CA 1
ATOM 1383 C C . GLU A 1 181 ? 5.494 -2.355 -3.107 1.00 98.38 181 GLU A C 1
ATOM 1385 O O . GLU A 1 181 ? 6.638 -2.806 -3.036 1.00 98.38 181 GLU A O 1
ATOM 1390 N N . GLU A 1 182 ? 4.892 -2.146 -4.272 1.00 97.50 182 GLU A N 1
ATOM 1391 C CA . GLU A 1 182 ? 5.350 -2.739 -5.516 1.00 97.50 182 GLU A CA 1
ATOM 1392 C C . GLU A 1 182 ? 6.582 -2.017 -6.085 1.00 97.50 182 GLU A C 1
ATOM 1394 O O . GLU A 1 182 ? 6.626 -0.783 -6.155 1.00 97.50 182 GLU A O 1
ATOM 1399 N N . PRO A 1 183 ? 7.586 -2.737 -6.622 1.00 97.00 183 PRO A N 1
ATOM 1400 C CA . PRO A 1 183 ? 8.831 -2.131 -7.092 1.00 97.00 183 PRO A CA 1
ATOM 1401 C C . PRO A 1 183 ? 8.701 -1.377 -8.425 1.00 97.00 183 PRO A C 1
ATOM 1403 O O . PRO A 1 183 ? 9.706 -0.899 -8.949 1.00 97.00 183 PRO A O 1
ATOM 1406 N N . THR A 1 184 ? 7.501 -1.267 -9.001 1.00 96.94 184 THR A N 1
ATOM 1407 C CA . THR A 1 184 ? 7.306 -0.945 -10.425 1.00 96.94 184 THR A CA 1
ATOM 1408 C C . THR A 1 184 ? 7.968 0.356 -10.875 1.00 96.94 184 THR A C 1
ATOM 1410 O O . THR A 1 184 ? 8.611 0.381 -11.921 1.00 96.94 184 THR A O 1
ATOM 1413 N N . ARG A 1 185 ? 7.804 1.455 -10.126 1.00 98.06 185 ARG A N 1
ATOM 1414 C CA . ARG A 1 185 ? 8.207 2.781 -10.626 1.00 98.06 185 ARG A CA 1
ATOM 1415 C C . ARG A 1 185 ? 9.708 3.036 -10.524 1.00 98.06 185 ARG A C 1
ATOM 1417 O O . ARG A 1 185 ? 10.299 3.561 -11.458 1.00 98.06 185 ARG A O 1
ATOM 1424 N N . PHE A 1 186 ? 10.312 2.676 -9.394 1.00 97.19 186 PHE A N 1
ATOM 1425 C CA . PHE A 1 186 ? 11.703 3.023 -9.070 1.00 97.19 186 PHE A CA 1
ATOM 1426 C C . PHE A 1 186 ? 12.603 1.800 -8.846 1.00 97.19 186 PHE A C 1
ATOM 1428 O O . PHE A 1 186 ? 13.749 1.953 -8.431 1.00 97.19 186 PHE A O 1
ATOM 1435 N N . GLY A 1 187 ? 12.097 0.582 -9.065 1.00 95.50 187 GLY A N 1
ATOM 1436 C CA . GLY A 1 187 ? 12.806 -0.660 -8.737 1.00 95.50 187 GLY A CA 1
ATOM 1437 C C . GLY A 1 187 ? 12.969 -0.893 -7.230 1.00 95.50 187 GLY A C 1
ATOM 1438 O O . GLY A 1 187 ? 13.848 -1.644 -6.816 1.00 95.50 187 GLY A O 1
ATOM 1439 N N . ILE A 1 188 ? 12.168 -0.220 -6.400 1.00 96.31 188 ILE A N 1
ATOM 1440 C CA . ILE A 1 188 ? 12.268 -0.240 -4.937 1.00 96.31 188 ILE A CA 1
ATOM 1441 C C . ILE A 1 188 ? 10.960 -0.785 -4.378 1.00 96.31 188 ILE A C 1
ATOM 1443 O O . ILE A 1 188 ? 9.962 -0.071 -4.377 1.00 96.31 188 ILE A O 1
ATOM 1447 N N . SER A 1 189 ? 10.980 -2.019 -3.873 1.00 96.56 189 SER A N 1
ATOM 1448 C CA . SER A 1 189 ? 9.838 -2.577 -3.148 1.00 96.56 189 SER A CA 1
ATOM 1449 C C . SER A 1 189 ? 9.733 -2.022 -1.727 1.00 96.56 189 SER A C 1
ATOM 1451 O O . SER A 1 189 ? 10.730 -1.584 -1.132 1.00 96.56 189 SER A O 1
ATOM 1453 N N . CYS A 1 190 ? 8.520 -2.076 -1.182 1.00 97.94 190 CYS A N 1
ATOM 1454 C CA . CYS A 1 190 ? 8.158 -1.692 0.176 1.00 97.94 190 CYS A CA 1
ATOM 1455 C C . CYS A 1 190 ? 8.636 -0.275 0.541 1.00 97.94 190 CYS A C 1
ATOM 1457 O O . CYS A 1 190 ? 9.132 -0.054 1.649 1.00 97.94 190 CYS A O 1
ATOM 1459 N N . LEU A 1 191 ? 8.555 0.688 -0.387 1.00 98.44 191 LEU A N 1
ATOM 1460 C CA . LEU A 1 191 ? 9.147 2.022 -0.221 1.00 98.44 191 LEU A CA 1
ATOM 1461 C C . LEU A 1 191 ? 8.651 2.706 1.059 1.00 98.44 191 LEU A C 1
ATOM 1463 O O . LEU A 1 191 ? 9.453 3.200 1.852 1.00 98.44 191 LEU A O 1
ATOM 1467 N N . GLY A 1 192 ? 7.335 2.691 1.280 1.00 98.19 192 GLY A N 1
ATOM 1468 C CA . GLY A 1 192 ? 6.714 3.328 2.441 1.00 98.19 192 GLY A CA 1
ATOM 1469 C C . GLY A 1 192 ? 7.125 2.682 3.760 1.00 98.19 192 GLY A C 1
ATOM 1470 O O . GLY A 1 192 ? 7.630 3.355 4.658 1.00 98.19 192 GLY A O 1
ATOM 1471 N N . SER A 1 193 ? 6.959 1.364 3.869 1.00 98.19 193 SER A N 1
ATOM 1472 C CA . SER A 1 193 ? 7.235 0.617 5.100 1.00 98.19 193 SER A CA 1
ATOM 1473 C C . SER A 1 193 ? 8.729 0.527 5.427 1.00 98.19 193 SER A C 1
ATOM 1475 O O . SER A 1 193 ? 9.097 0.613 6.598 1.00 98.19 193 SER A O 1
ATOM 1477 N N . ARG A 1 194 ? 9.621 0.462 4.428 1.00 98.25 194 ARG A N 1
ATOM 1478 C CA . ARG A 1 194 ? 11.078 0.546 4.650 1.00 98.25 194 ARG A CA 1
ATOM 1479 C C . ARG A 1 194 ? 11.507 1.911 5.183 1.00 98.25 194 ARG A C 1
ATOM 1481 O O . ARG A 1 194 ? 12.404 1.972 6.022 1.00 98.25 194 ARG A O 1
ATOM 1488 N N . LEU A 1 195 ? 10.877 3.001 4.739 1.00 98.06 195 LEU A N 1
ATOM 1489 C CA . LEU A 1 195 ? 11.120 4.316 5.337 1.00 98.06 195 LEU A CA 1
ATOM 1490 C C . LEU A 1 195 ? 10.561 4.382 6.760 1.00 98.06 195 LEU A C 1
ATOM 1492 O O . LEU A 1 195 ? 11.283 4.793 7.660 1.00 98.06 195 LEU A O 1
ATOM 1496 N N . LEU A 1 196 ? 9.341 3.895 7.005 1.00 98.38 196 LEU A N 1
ATOM 1497 C CA . LEU A 1 196 ? 8.779 3.824 8.362 1.00 98.38 196 LEU A CA 1
ATOM 1498 C C . LEU A 1 196 ? 9.682 3.030 9.323 1.00 98.38 196 LEU A C 1
ATOM 1500 O O . LEU A 1 196 ? 9.831 3.415 10.480 1.00 98.38 196 LEU A O 1
ATOM 1504 N N . ALA A 1 197 ? 10.335 1.969 8.841 1.00 97.06 197 ALA A N 1
ATOM 1505 C CA . ALA A 1 197 ? 11.296 1.165 9.599 1.00 97.06 197 ALA A CA 1
ATOM 1506 C C . ALA A 1 197 ? 12.673 1.836 9.809 1.00 97.06 197 ALA A C 1
ATOM 1508 O O . ALA A 1 197 ? 13.537 1.260 10.471 1.00 97.06 197 ALA A O 1
ATOM 1509 N N . GLY A 1 198 ? 12.904 3.032 9.259 1.00 96.12 198 GLY A N 1
ATOM 1510 C CA . GLY A 1 198 ? 14.146 3.785 9.438 1.00 96.12 198 GLY A CA 1
ATOM 1511 C C . GLY A 1 198 ? 15.334 3.250 8.637 1.00 96.12 198 GLY A C 1
ATOM 1512 O O . GLY A 1 198 ? 16.482 3.368 9.071 1.00 96.12 198 GLY A O 1
ATOM 1513 N N . ILE A 1 199 ? 15.096 2.646 7.466 1.00 93.38 199 ILE A N 1
ATOM 1514 C CA . ILE A 1 199 ? 16.166 2.122 6.604 1.00 93.38 199 ILE A CA 1
ATOM 1515 C C . ILE A 1 199 ? 16.917 3.284 5.927 1.00 93.38 199 ILE A C 1
ATOM 1517 O O . ILE A 1 199 ? 16.654 3.662 4.787 1.00 93.38 199 ILE A O 1
ATOM 1521 N N . HIS A 1 200 ? 17.900 3.852 6.631 1.00 89.31 200 HIS A N 1
ATOM 1522 C CA . HIS A 1 200 ? 18.718 4.977 6.156 1.00 89.31 200 HIS A CA 1
ATOM 1523 C C . HIS A 1 200 ? 19.366 4.782 4.770 1.00 89.31 200 HIS A C 1
ATOM 1525 O O . HIS A 1 200 ? 19.373 5.741 3.994 1.00 89.31 200 HIS A O 1
ATOM 1531 N N . PRO A 1 201 ? 19.899 3.595 4.400 1.00 92.44 201 PRO A N 1
ATOM 1532 C CA . PRO A 1 201 ? 20.452 3.395 3.061 1.00 92.44 201 PRO A CA 1
ATOM 1533 C C . PRO A 1 201 ? 19.428 3.633 1.946 1.00 92.44 201 PRO A C 1
ATOM 1535 O O . PRO A 1 201 ? 19.785 4.203 0.917 1.00 92.44 201 PRO A O 1
ATOM 1538 N N . LEU A 1 202 ? 18.159 3.262 2.167 1.00 91.62 202 LEU A N 1
ATOM 1539 C CA . LEU A 1 202 ? 17.077 3.554 1.229 1.00 91.62 202 LEU A CA 1
ATOM 1540 C C . LEU A 1 202 ? 16.852 5.062 1.125 1.00 91.62 202 LEU A C 1
ATOM 1542 O O . LEU A 1 202 ? 16.823 5.588 0.017 1.00 91.62 202 LEU A O 1
ATOM 1546 N N . ALA A 1 203 ? 16.753 5.761 2.260 1.00 89.81 203 ALA A N 1
ATOM 1547 C CA . ALA A 1 203 ? 16.559 7.209 2.256 1.00 89.81 203 ALA A CA 1
ATOM 1548 C C . ALA A 1 203 ? 17.645 7.918 1.427 1.00 89.81 203 ALA A C 1
ATOM 1550 O O . ALA A 1 203 ? 17.335 8.774 0.608 1.00 89.81 203 ALA A O 1
ATOM 1551 N N . ASN A 1 204 ? 18.909 7.502 1.546 1.00 90.44 204 ASN A N 1
ATOM 1552 C CA . ASN A 1 204 ? 20.010 8.030 0.732 1.00 90.44 204 ASN A CA 1
ATOM 1553 C C . ASN A 1 204 ? 19.908 7.665 -0.758 1.00 90.44 204 ASN A C 1
ATOM 1555 O O . ASN A 1 204 ? 20.278 8.472 -1.612 1.00 90.44 204 ASN A O 1
ATOM 1559 N N . ALA A 1 205 ? 19.427 6.462 -1.077 1.00 92.31 205 ALA A N 1
ATOM 1560 C CA . ALA A 1 205 ? 19.271 6.002 -2.454 1.00 92.31 205 ALA A CA 1
ATOM 1561 C C . ALA A 1 205 ? 18.193 6.785 -3.222 1.00 92.31 205 ALA A C 1
ATOM 1563 O O . ALA A 1 205 ? 18.361 7.010 -4.421 1.00 92.31 205 ALA A O 1
ATOM 1564 N N . LEU A 1 206 ? 17.141 7.263 -2.543 1.00 95.25 206 LEU A N 1
ATOM 1565 C CA . LEU A 1 206 ? 16.053 8.027 -3.171 1.00 95.25 206 LEU A CA 1
ATOM 1566 C C . LEU A 1 206 ? 16.529 9.319 -3.855 1.00 95.25 206 LEU A C 1
ATOM 1568 O O . LEU A 1 206 ? 15.965 9.696 -4.877 1.00 95.25 206 LEU A O 1
ATOM 1572 N N . ASN A 1 207 ? 17.628 9.929 -3.396 1.00 93.06 207 ASN A N 1
ATOM 1573 C CA . ASN A 1 207 ? 18.233 11.100 -4.046 1.00 93.06 207 ASN A CA 1
ATOM 1574 C C . ASN A 1 207 ? 18.726 10.843 -5.479 1.00 93.06 207 ASN A C 1
ATOM 1576 O O . ASN A 1 207 ? 18.894 11.773 -6.261 1.00 93.06 207 ASN A O 1
ATOM 1580 N N . LYS A 1 208 ? 19.008 9.582 -5.815 1.00 94.19 208 LYS A N 1
ATOM 1581 C CA . LYS A 1 208 ? 19.464 9.166 -7.149 1.00 94.19 208 LYS A CA 1
ATOM 1582 C C . LYS A 1 208 ? 18.431 8.306 -7.874 1.00 94.19 208 LYS A C 1
ATOM 1584 O O . LYS A 1 208 ? 18.699 7.862 -8.987 1.00 94.19 208 LYS A O 1
ATOM 1589 N N . ALA A 1 209 ? 17.292 8.031 -7.241 1.00 95.94 209 ALA A N 1
ATOM 1590 C CA . ALA A 1 209 ? 16.257 7.196 -7.818 1.00 95.94 209 ALA A CA 1
ATOM 1591 C C . ALA A 1 209 ? 15.523 7.970 -8.917 1.00 95.94 209 ALA A C 1
ATOM 1593 O O . ALA A 1 209 ? 14.992 9.059 -8.685 1.00 95.94 209 ALA A O 1
ATOM 1594 N N . VAL A 1 210 ? 15.491 7.376 -10.105 1.00 97.38 210 VAL A N 1
ATOM 1595 C CA . VAL A 1 210 ? 14.725 7.845 -11.258 1.00 97.38 210 VAL A CA 1
ATOM 1596 C C . VAL A 1 210 ? 13.882 6.691 -11.783 1.00 97.38 210 VAL A C 1
ATOM 1598 O O . VAL A 1 210 ? 14.279 5.531 -11.654 1.00 97.38 210 VAL A O 1
ATOM 1601 N N . ASP A 1 211 ? 12.713 6.999 -12.334 1.00 96.44 211 ASP A N 1
ATOM 1602 C CA . ASP A 1 211 ? 11.892 5.994 -13.009 1.00 96.44 211 ASP A CA 1
ATOM 1603 C C . ASP A 1 211 ? 12.388 5.708 -14.437 1.00 96.44 211 ASP A C 1
ATOM 1605 O O . ASP A 1 211 ? 13.369 6.284 -14.916 1.00 96.44 211 ASP A O 1
ATOM 1609 N N . SER A 1 212 ? 11.706 4.799 -15.141 1.00 93.31 212 SER A N 1
ATOM 1610 C CA . SER A 1 212 ? 12.035 4.430 -16.526 1.00 93.31 212 SER A CA 1
ATOM 1611 C C . SER A 1 212 ? 11.951 5.588 -17.531 1.00 93.31 212 SER A C 1
ATOM 1613 O O . SER A 1 212 ? 12.435 5.462 -18.653 1.00 93.31 212 SER A O 1
ATOM 1615 N N . GLN A 1 213 ? 11.348 6.716 -17.147 1.00 94.88 213 GLN A N 1
ATOM 1616 C CA . GLN A 1 213 ? 11.224 7.932 -17.946 1.00 94.88 213 GLN A CA 1
ATOM 1617 C C . GLN A 1 213 ? 12.220 9.014 -17.490 1.00 94.88 213 GLN A C 1
ATOM 1619 O O . GLN A 1 213 ? 12.138 10.152 -17.948 1.00 94.88 213 GLN A O 1
ATOM 1624 N N . ASN A 1 214 ? 13.191 8.660 -16.638 1.00 96.88 214 ASN A N 1
ATOM 1625 C CA . ASN A 1 214 ? 14.159 9.561 -16.009 1.00 96.88 214 ASN A CA 1
ATOM 1626 C C . ASN A 1 214 ? 13.529 10.631 -15.099 1.00 96.88 214 ASN A C 1
ATOM 1628 O O . ASN A 1 214 ? 14.154 11.664 -14.856 1.00 96.88 214 ASN A O 1
ATOM 1632 N N . ILE A 1 215 ? 12.319 10.410 -14.573 1.00 97.94 215 ILE A N 1
ATOM 1633 C CA . ILE A 1 215 ? 11.707 11.332 -13.609 1.00 97.94 215 ILE A CA 1
ATOM 1634 C C . ILE A 1 215 ? 12.288 11.034 -12.218 1.00 97.94 215 ILE A C 1
ATOM 1636 O O . ILE A 1 215 ? 12.166 9.898 -11.744 1.00 97.94 215 ILE A O 1
ATOM 1640 N N . PRO A 1 216 ? 12.901 12.018 -11.533 1.00 98.19 216 PRO A N 1
ATOM 1641 C CA . PRO A 1 216 ? 13.402 11.834 -10.174 1.00 98.19 216 PRO A CA 1
ATOM 1642 C C . PRO A 1 216 ? 12.287 11.528 -9.172 1.00 98.19 216 PRO A C 1
ATOM 1644 O O . PRO A 1 216 ? 11.192 12.088 -9.259 1.00 98.19 216 PRO A O 1
ATOM 1647 N N . PHE A 1 217 ? 12.588 10.710 -8.159 1.00 98.38 217 PHE A N 1
ATOM 1648 C CA . PHE A 1 217 ? 11.643 10.364 -7.088 1.00 98.38 217 PHE A CA 1
ATOM 1649 C C . PHE A 1 217 ? 10.963 11.594 -6.467 1.00 98.38 217 PHE A C 1
ATOM 1651 O O . PHE A 1 217 ? 9.740 11.625 -6.335 1.00 98.38 217 PHE A O 1
ATOM 1658 N N . PHE A 1 218 ? 11.741 12.626 -6.126 1.00 98.12 218 PHE A N 1
ATOM 1659 C CA . PHE A 1 218 ? 11.219 13.840 -5.492 1.00 98.12 218 PHE A CA 1
ATOM 1660 C C . PHE A 1 218 ? 10.316 14.666 -6.413 1.00 98.12 218 PHE A C 1
ATOM 1662 O O . PHE A 1 218 ? 9.363 15.282 -5.940 1.00 98.12 218 PHE A O 1
ATOM 1669 N N . ASP A 1 219 ? 10.559 14.651 -7.724 1.00 98.25 219 ASP A N 1
ATOM 1670 C CA . ASP A 1 219 ? 9.685 15.337 -8.677 1.00 98.25 219 ASP A CA 1
ATOM 1671 C C . ASP A 1 219 ? 8.381 14.560 -8.889 1.00 98.25 219 ASP A C 1
ATOM 1673 O O . ASP A 1 219 ? 7.312 15.169 -8.950 1.00 98.25 219 ASP A O 1
ATOM 1677 N N . ALA A 1 220 ? 8.437 13.224 -8.916 1.00 98.44 220 ALA A N 1
ATOM 1678 C CA . ALA A 1 220 ? 7.240 12.385 -8.932 1.00 98.44 220 ALA A CA 1
ATOM 1679 C C . ALA A 1 220 ? 6.391 12.577 -7.662 1.00 98.44 220 ALA A C 1
ATOM 1681 O O . ALA A 1 220 ? 5.180 12.769 -7.762 1.00 98.44 220 ALA A O 1
ATOM 1682 N N . ALA A 1 221 ? 7.023 12.590 -6.482 1.00 98.56 221 ALA A N 1
ATOM 1683 C CA . ALA A 1 221 ? 6.355 12.851 -5.207 1.00 98.56 221 ALA A CA 1
ATOM 1684 C C . ALA A 1 221 ? 5.689 14.237 -5.197 1.00 98.56 221 ALA A C 1
ATOM 1686 O O . ALA A 1 221 ? 4.502 14.349 -4.880 1.00 98.56 221 ALA A O 1
ATOM 1687 N N . ARG A 1 222 ? 6.407 15.277 -5.650 1.00 98.12 222 ARG A N 1
ATOM 1688 C CA . ARG A 1 222 ? 5.864 16.638 -5.777 1.00 98.12 222 ARG A CA 1
ATOM 1689 C C . ARG A 1 222 ? 4.680 16.686 -6.742 1.00 98.12 222 ARG A C 1
ATOM 1691 O O . ARG A 1 222 ? 3.683 17.337 -6.442 1.00 98.12 222 ARG A O 1
ATOM 1698 N N . GLY A 1 223 ? 4.760 15.968 -7.863 1.00 97.88 223 GLY A N 1
ATOM 1699 C CA . GLY A 1 223 ? 3.665 15.831 -8.827 1.00 97.88 223 GLY A CA 1
ATOM 1700 C C . GLY A 1 223 ? 2.399 15.204 -8.231 1.00 97.88 223 GLY A C 1
ATOM 1701 O O . GLY A 1 223 ? 1.296 15.583 -8.617 1.00 97.88 223 GLY A O 1
ATOM 1702 N N . ALA A 1 224 ? 2.545 14.312 -7.248 1.00 98.44 224 ALA A N 1
ATOM 1703 C CA . ALA A 1 224 ? 1.437 13.729 -6.490 1.00 98.44 224 ALA A CA 1
ATOM 1704 C C . ALA A 1 224 ? 0.978 14.578 -5.284 1.00 98.44 224 ALA A C 1
ATOM 1706 O O . ALA A 1 224 ? 0.049 14.183 -4.580 1.00 98.44 224 ALA A O 1
ATOM 1707 N N . GLY A 1 225 ? 1.590 15.746 -5.055 1.00 97.75 225 GLY A N 1
ATOM 1708 C CA . GLY A 1 225 ? 1.233 16.670 -3.974 1.00 97.75 225 GLY A CA 1
ATOM 1709 C C . GLY A 1 225 ? 2.070 16.538 -2.698 1.00 97.75 225 GLY A C 1
ATOM 1710 O O . GLY A 1 225 ? 1.731 17.163 -1.695 1.00 97.75 225 GLY A O 1
ATOM 1711 N N . TYR A 1 226 ? 3.162 15.771 -2.724 1.00 97.69 226 TYR A N 1
ATOM 1712 C CA . TYR A 1 226 ? 4.081 15.603 -1.597 1.00 97.69 226 TYR A CA 1
ATOM 1713 C C . TYR A 1 226 ? 5.375 16.393 -1.848 1.00 97.69 226 TYR A C 1
ATOM 1715 O O . TYR A 1 226 ? 6.258 15.939 -2.574 1.00 97.69 226 TYR A O 1
ATOM 1723 N N . ASP A 1 227 ? 5.503 17.588 -1.260 1.00 93.69 227 ASP A N 1
ATOM 1724 C CA . ASP A 1 227 ? 6.728 18.406 -1.354 1.00 93.69 227 ASP A CA 1
ATOM 1725 C C . ASP A 1 227 ? 7.784 17.934 -0.343 1.00 93.69 227 ASP A C 1
ATOM 1727 O O . ASP A 1 227 ? 8.095 18.607 0.636 1.00 93.69 227 ASP A O 1
ATOM 1731 N N . VAL A 1 228 ? 8.277 16.715 -0.557 1.00 94.69 228 VAL A N 1
ATOM 1732 C CA . VAL A 1 228 ? 9.302 16.073 0.270 1.00 94.69 228 VAL A CA 1
ATOM 1733 C C . VAL A 1 228 ? 10.682 16.281 -0.321 1.00 94.69 228 VAL A C 1
ATOM 1735 O O . VAL A 1 228 ? 10.880 16.189 -1.535 1.00 94.69 228 VAL A O 1
ATOM 1738 N N . ARG A 1 229 ? 11.656 16.526 0.552 1.00 93.75 229 ARG A N 1
ATOM 1739 C CA . ARG A 1 229 ? 13.073 16.582 0.206 1.00 93.75 229 ARG A CA 1
ATOM 1740 C C . ARG A 1 229 ? 13.859 15.531 0.969 1.00 93.75 229 ARG A C 1
ATOM 1742 O O . ARG A 1 229 ? 13.363 14.863 1.876 1.00 93.75 229 ARG A O 1
ATOM 1749 N N . GLN A 1 230 ? 15.120 15.383 0.584 1.00 92.94 230 GLN A N 1
ATOM 1750 C CA . GLN A 1 230 ? 16.034 14.411 1.172 1.00 92.94 230 GLN A CA 1
ATOM 1751 C C . GLN A 1 230 ? 16.162 14.586 2.692 1.00 92.94 230 GLN A C 1
ATOM 1753 O O . GLN A 1 230 ? 16.163 13.606 3.436 1.00 92.94 230 GLN A O 1
ATOM 1758 N N . GLU A 1 231 ? 16.258 15.833 3.146 1.00 93.56 231 GLU A N 1
ATOM 1759 C CA . GLU A 1 231 ? 16.366 16.220 4.551 1.00 93.56 231 GLU A CA 1
ATOM 1760 C C . GLU A 1 231 ? 15.113 15.902 5.380 1.00 93.56 231 GLU A C 1
ATOM 1762 O O . GLU A 1 231 ? 15.218 15.774 6.599 1.00 93.56 231 GLU A O 1
ATOM 1767 N N . ASP A 1 232 ? 13.960 15.711 4.733 1.00 94.31 232 ASP A N 1
ATOM 1768 C CA . ASP A 1 232 ? 12.684 15.434 5.396 1.00 94.31 232 ASP A CA 1
ATOM 1769 C C . ASP A 1 232 ? 12.439 13.935 5.609 1.00 94.31 232 ASP A C 1
ATOM 1771 O O . ASP A 1 232 ? 11.620 13.556 6.446 1.00 94.31 232 ASP A O 1
ATOM 1775 N N . LEU A 1 233 ? 13.147 13.055 4.888 1.00 95.31 233 LEU A N 1
ATOM 1776 C CA . LEU A 1 233 ? 12.948 11.602 4.972 1.00 95.31 233 LEU A CA 1
ATOM 1777 C C . LEU A 1 233 ? 13.099 11.029 6.394 1.00 95.31 233 LEU A C 1
ATOM 1779 O O . LEU A 1 233 ? 12.297 10.163 6.749 1.00 95.31 233 LEU A O 1
ATOM 1783 N N . PRO A 1 234 ? 14.033 11.498 7.249 1.00 95.50 234 PRO A N 1
ATOM 1784 C CA . PRO A 1 234 ? 14.085 11.063 8.645 1.00 95.50 234 PRO A CA 1
ATOM 1785 C C . PRO A 1 234 ? 12.795 11.331 9.436 1.00 95.50 234 PRO A C 1
ATOM 1787 O O . PRO A 1 234 ? 12.520 10.611 10.392 1.00 95.50 234 PRO A O 1
ATOM 1790 N N . ASN A 1 235 ? 11.971 12.308 9.033 1.00 95.31 235 ASN A N 1
ATOM 1791 C CA . ASN A 1 235 ? 10.687 12.604 9.683 1.00 95.31 235 ASN A CA 1
ATOM 1792 C C . ASN A 1 235 ? 9.605 11.551 9.383 1.00 95.31 235 ASN A C 1
ATOM 1794 O O . ASN A 1 235 ? 8.544 11.575 10.002 1.00 95.31 235 ASN A O 1
ATOM 1798 N N . VAL A 1 236 ? 9.847 10.642 8.432 1.00 97.50 236 VAL A N 1
ATOM 1799 C CA . VAL A 1 236 ? 8.980 9.484 8.153 1.00 97.50 236 VAL A CA 1
ATOM 1800 C C . VAL A 1 236 ? 9.224 8.361 9.164 1.00 97.50 236 VAL A C 1
ATOM 1802 O O . VAL A 1 236 ? 8.366 7.509 9.367 1.00 97.50 236 VAL A O 1
ATOM 1805 N N . PHE A 1 237 ? 10.389 8.328 9.812 1.00 97.69 237 PHE A N 1
ATOM 1806 C CA . PHE A 1 237 ? 10.817 7.157 10.568 1.00 97.69 237 PHE A CA 1
ATOM 1807 C C . PHE A 1 237 ? 9.995 7.003 11.846 1.00 97.69 237 PHE A C 1
ATOM 1809 O O . PHE A 1 237 ? 9.859 7.932 12.645 1.00 97.69 237 PHE A O 1
ATOM 1816 N N . LEU A 1 238 ? 9.474 5.800 12.069 1.00 96.50 238 LEU A N 1
ATOM 1817 C CA . LEU A 1 238 ? 8.768 5.480 13.297 1.00 96.50 238 LEU A CA 1
ATOM 1818 C C . LEU A 1 238 ? 9.759 5.201 14.422 1.00 96.50 238 LEU A C 1
ATOM 1820 O O . LEU A 1 238 ? 10.814 4.592 14.244 1.00 96.50 238 LEU A O 1
ATOM 1824 N N . THR A 1 239 ? 9.369 5.579 15.634 1.00 94.50 239 THR A N 1
ATOM 1825 C CA . THR A 1 239 ? 10.054 5.111 16.838 1.00 94.50 239 THR A CA 1
ATOM 1826 C C . THR A 1 239 ? 9.559 3.712 17.201 1.00 94.50 239 THR A C 1
ATOM 1828 O O . THR A 1 239 ? 8.397 3.371 16.966 1.00 94.50 239 THR A O 1
ATOM 1831 N N . LYS A 1 240 ? 10.399 2.911 17.869 1.00 89.50 240 LYS A N 1
ATOM 1832 C CA . LYS A 1 240 ? 10.032 1.551 18.318 1.00 89.50 240 LYS A CA 1
ATOM 1833 C C . LYS A 1 240 ? 8.783 1.494 19.209 1.00 89.50 240 LYS A C 1
ATOM 1835 O O . LYS A 1 240 ? 8.183 0.439 19.338 1.00 89.50 240 LYS A O 1
ATOM 1840 N N . THR A 1 241 ? 8.398 2.603 19.838 1.00 91.50 241 THR A N 1
ATOM 1841 C CA . THR A 1 241 ? 7.233 2.689 20.729 1.00 91.50 241 THR A CA 1
ATOM 1842 C C . THR A 1 241 ? 5.963 3.190 20.034 1.00 91.50 241 THR A C 1
ATOM 1844 O O . THR A 1 241 ? 4.919 3.272 20.679 1.00 91.50 241 THR A O 1
ATOM 1847 N N . SER A 1 242 ? 6.025 3.519 18.736 1.00 92.44 242 SER A N 1
ATOM 1848 C CA . SER A 1 242 ? 4.897 4.090 17.979 1.00 92.44 242 SER A CA 1
ATOM 1849 C C . SER A 1 242 ? 3.701 3.135 17.892 1.00 92.44 242 SER A C 1
ATOM 1851 O O . SER A 1 242 ? 2.552 3.554 18.054 1.00 92.44 242 SER A O 1
ATOM 1853 N N . TYR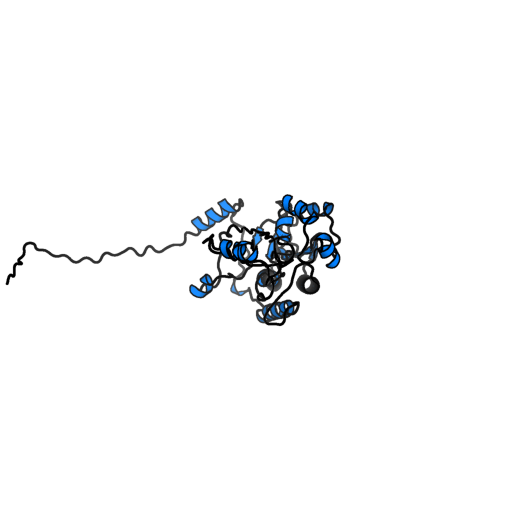 A 1 243 ? 3.975 1.843 17.698 1.00 96.81 243 TYR A N 1
ATOM 1854 C CA . TYR A 1 243 ? 2.973 0.783 17.638 1.00 96.81 243 TYR A CA 1
ATOM 1855 C C . TYR A 1 243 ? 3.347 -0.362 18.569 1.00 96.81 243 TYR A C 1
ATOM 1857 O O . TYR A 1 243 ? 4.518 -0.665 18.768 1.00 96.81 243 TYR A O 1
ATOM 1865 N N . SER A 1 244 ? 2.330 -0.995 19.142 1.00 96.19 244 SER A N 1
ATOM 1866 C CA . SER A 1 244 ? 2.489 -2.189 19.971 1.00 96.19 244 SER A CA 1
ATOM 1867 C C . SER A 1 244 ? 2.379 -3.490 19.180 1.00 96.19 244 SER A C 1
ATOM 1869 O O . SER A 1 244 ? 2.904 -4.506 19.617 1.00 96.19 244 SER A O 1
ATOM 1871 N N . SER A 1 245 ? 1.694 -3.456 18.038 1.00 96.25 245 SER A N 1
ATOM 1872 C CA . SER A 1 245 ? 1.593 -4.563 17.092 1.00 96.25 245 SER A CA 1
ATOM 1873 C C . SER A 1 245 ? 1.146 -4.043 15.726 1.00 96.25 245 SER A C 1
ATOM 1875 O O . SER A 1 245 ? 0.546 -2.966 15.628 1.00 96.25 245 SER A O 1
ATOM 1877 N N . PHE A 1 246 ? 1.442 -4.822 14.689 1.00 98.25 246 PHE A N 1
ATOM 1878 C CA . PHE A 1 246 ? 0.987 -4.616 13.320 1.00 98.25 246 PHE A CA 1
ATOM 1879 C C . PHE A 1 246 ? 0.382 -5.925 12.800 1.00 98.25 246 PHE A C 1
ATOM 1881 O O . PHE A 1 246 ? 0.959 -6.988 13.030 1.00 98.25 246 PHE A O 1
ATOM 1888 N N . VAL A 1 247 ? -0.780 -5.853 12.150 1.00 98.19 247 VAL A N 1
ATOM 1889 C CA . VAL A 1 247 ? -1.468 -7.005 11.547 1.00 98.19 247 VAL A CA 1
ATOM 1890 C C . VAL A 1 247 ? -1.883 -6.654 10.125 1.00 98.19 247 VAL A C 1
ATOM 1892 O O . VAL A 1 247 ? -2.633 -5.704 9.917 1.00 98.19 247 VAL A O 1
ATOM 1895 N N . GLU A 1 248 ? -1.453 -7.446 9.155 1.00 98.75 248 GLU A N 1
ATOM 1896 C CA . GLU A 1 248 ? -1.824 -7.285 7.751 1.00 98.75 248 GLU A CA 1
ATOM 1897 C C . GLU A 1 248 ? -2.702 -8.455 7.308 1.00 98.75 248 GLU A C 1
ATOM 1899 O O . GLU A 1 248 ? -2.351 -9.618 7.502 1.00 98.75 248 GLU A O 1
ATOM 1904 N N . LEU A 1 249 ? -3.873 -8.133 6.758 1.00 98.62 249 LEU A N 1
ATOM 1905 C CA . LEU A 1 249 ? -4.712 -9.091 6.046 1.00 98.62 249 LEU A CA 1
ATOM 1906 C C . LEU A 1 249 ? -4.274 -9.089 4.584 1.00 98.62 249 LEU A C 1
ATOM 1908 O O . LEU A 1 249 ? -4.203 -8.024 3.975 1.00 98.62 249 LEU A O 1
ATOM 1912 N N . HIS A 1 250 ? -4.050 -10.267 4.015 1.00 98.62 250 HIS A N 1
ATOM 1913 C CA . HIS A 1 250 ? -3.660 -10.402 2.620 1.00 98.62 250 HIS A CA 1
ATOM 1914 C C . HIS A 1 250 ? -4.288 -11.646 1.989 1.00 98.62 250 HIS A C 1
ATOM 1916 O O . HIS A 1 250 ? -4.600 -12.610 2.692 1.00 98.62 250 HIS A O 1
ATOM 1922 N N . ILE A 1 251 ? -4.480 -11.627 0.668 1.00 98.25 251 ILE A N 1
ATOM 1923 C CA . ILE A 1 251 ? -4.774 -12.855 -0.080 1.00 98.25 251 ILE A CA 1
ATOM 1924 C C . ILE A 1 251 ? -3.528 -13.748 -0.096 1.00 98.25 251 ILE A C 1
ATOM 1926 O O . ILE A 1 251 ? -2.409 -13.248 -0.018 1.00 98.25 251 ILE A O 1
ATOM 1930 N N . GLU A 1 252 ? -3.707 -15.060 -0.223 1.00 98.19 252 GLU A N 1
ATOM 1931 C CA . GLU A 1 252 ? -2.587 -16.006 -0.141 1.00 98.19 252 GLU A CA 1
ATOM 1932 C C . GLU A 1 252 ? -1.535 -15.798 -1.245 1.00 98.19 252 GLU A C 1
ATOM 1934 O O . GLU A 1 252 ? -0.354 -16.033 -1.017 1.00 98.19 252 GLU A O 1
ATOM 1939 N N . GLN A 1 253 ? -1.968 -15.389 -2.447 1.00 95.44 253 GLN A N 1
ATOM 1940 C CA . GLN A 1 253 ? -1.162 -15.384 -3.685 1.00 95.44 253 GLN A CA 1
ATOM 1941 C C . GLN A 1 253 ? -0.603 -16.775 -4.068 1.00 95.44 253 GLN A C 1
ATOM 1943 O O . GLN A 1 253 ? 0.203 -16.898 -4.991 1.00 95.44 253 GLN A O 1
ATOM 1948 N N . GLY A 1 254 ? -1.084 -17.826 -3.402 1.00 94.50 254 GLY A N 1
ATOM 1949 C CA . GLY A 1 254 ? -0.812 -19.236 -3.652 1.00 94.50 254 GLY A CA 1
ATOM 1950 C C . GLY A 1 254 ? -2.101 -20.067 -3.589 1.00 94.50 254 GLY A C 1
ATOM 1951 O O . GLY A 1 254 ? -3.171 -19.503 -3.347 1.00 94.50 254 GLY A O 1
ATOM 1952 N N . PRO A 1 255 ? -2.020 -21.379 -3.865 1.00 96.38 255 PRO A N 1
ATOM 1953 C CA . PRO A 1 255 ? -3.195 -22.242 -3.963 1.00 96.38 255 PRO A CA 1
ATOM 1954 C C . PRO A 1 255 ? -3.490 -23.070 -2.699 1.00 96.38 255 PRO A C 1
ATOM 1956 O O . PRO A 1 255 ? -4.471 -23.807 -2.689 1.00 96.38 255 PRO A O 1
ATOM 1959 N N . ILE A 1 256 ? -2.660 -23.014 -1.652 1.00 97.19 256 ILE A N 1
ATOM 1960 C CA . ILE A 1 256 ? -2.668 -23.984 -0.543 1.00 97.19 256 ILE A CA 1
ATOM 1961 C C . ILE A 1 256 ? -3.989 -23.936 0.227 1.00 97.19 256 ILE A C 1
ATOM 1963 O O . ILE A 1 256 ? -4.576 -24.980 0.493 1.00 97.19 256 ILE A O 1
ATOM 1967 N N . LEU A 1 257 ? -4.492 -22.747 0.568 1.00 97.12 257 LEU A N 1
ATOM 1968 C CA . LEU A 1 257 ? -5.739 -22.609 1.325 1.00 97.12 257 LEU A CA 1
ATOM 1969 C C . LEU A 1 257 ? -6.942 -23.126 0.526 1.00 97.12 257 LEU A C 1
ATOM 1971 O O . LEU A 1 257 ? -7.830 -23.761 1.097 1.00 97.12 257 LEU A O 1
ATOM 1975 N N . GLU A 1 258 ? -6.962 -22.894 -0.789 1.00 97.25 258 GLU A N 1
ATOM 1976 C CA . GLU A 1 258 ? -8.007 -23.417 -1.676 1.00 97.25 258 GLU A CA 1
ATOM 1977 C C . GLU A 1 258 ? -7.920 -24.945 -1.804 1.00 97.25 258 GLU A C 1
ATOM 1979 O O . GLU A 1 258 ? -8.926 -25.631 -1.617 1.00 97.25 258 GLU A O 1
ATOM 1984 N N . GLU A 1 259 ? -6.725 -25.483 -2.067 1.00 97.88 259 GLU A N 1
ATOM 1985 C CA . GLU A 1 259 ? -6.483 -26.923 -2.224 1.00 97.88 259 GLU A CA 1
ATOM 1986 C C . GLU A 1 259 ? -6.782 -27.712 -0.940 1.00 97.88 259 GLU A C 1
ATOM 1988 O O . GLU A 1 259 ? -7.335 -28.813 -0.999 1.00 97.88 259 GLU A O 1
ATOM 1993 N N . GLU A 1 260 ? -6.462 -27.147 0.225 1.00 97.62 260 GLU A N 1
ATOM 1994 C CA . GLU A 1 260 ? -6.728 -27.758 1.531 1.00 97.62 260 GLU A CA 1
ATOM 1995 C C . GLU A 1 260 ? -8.151 -27.483 2.050 1.00 97.62 260 GLU A C 1
ATOM 1997 O O . GLU A 1 260 ? -8.574 -28.081 3.044 1.00 97.62 260 GLU A O 1
ATOM 2002 N N . GLY A 1 261 ? -8.916 -26.603 1.394 1.00 97.19 261 GLY A N 1
ATOM 2003 C CA . GLY A 1 261 ? -10.260 -26.212 1.827 1.00 97.19 261 GLY A CA 1
ATOM 2004 C C . GLY A 1 261 ? -10.275 -25.452 3.160 1.00 97.19 261 GLY A C 1
ATOM 2005 O O . GLY A 1 261 ? -11.232 -25.568 3.931 1.00 97.19 261 GLY A O 1
ATOM 2006 N N . VAL A 1 262 ? -9.215 -24.694 3.453 1.00 97.25 262 VAL A N 1
ATOM 2007 C CA . VAL A 1 262 ? -9.032 -23.924 4.690 1.00 97.25 262 VAL A CA 1
ATOM 2008 C C . VAL A 1 262 ? -9.304 -22.445 4.423 1.00 97.25 262 VAL A C 1
ATOM 2010 O O . VAL A 1 262 ? -8.826 -21.875 3.455 1.00 97.25 262 VAL A O 1
ATOM 2013 N N . SER A 1 263 ? -10.063 -21.780 5.297 1.00 95.25 263 SER A N 1
ATOM 2014 C CA . SER A 1 263 ? -10.468 -20.385 5.052 1.00 95.25 263 SER A CA 1
ATOM 2015 C C . SER A 1 263 ? -9.438 -19.331 5.468 1.00 95.25 263 SER A C 1
ATOM 2017 O O . SER A 1 263 ? -9.500 -18.213 4.968 1.00 95.25 263 SER A O 1
ATOM 2019 N N . ILE A 1 264 ? -8.548 -19.634 6.422 1.00 97.44 264 ILE A N 1
ATOM 2020 C CA . ILE A 1 264 ? -7.610 -18.664 7.011 1.00 97.44 264 ILE A CA 1
ATOM 2021 C C . ILE A 1 264 ? -6.247 -19.317 7.234 1.00 97.44 264 ILE A C 1
ATOM 2023 O O . ILE A 1 264 ? -6.143 -20.313 7.949 1.00 97.44 264 ILE A O 1
ATOM 2027 N N . GLY A 1 265 ? -5.203 -18.695 6.689 1.00 96.38 265 GLY A N 1
ATOM 2028 C CA . GLY A 1 265 ? -3.813 -18.993 7.022 1.00 96.38 265 GLY A CA 1
ATOM 2029 C C . GLY A 1 265 ? -3.288 -18.047 8.102 1.00 96.38 265 GLY A C 1
ATOM 2030 O O . GLY A 1 265 ? -3.429 -16.831 7.993 1.00 96.38 265 GLY A O 1
ATOM 2031 N N . ILE A 1 266 ? -2.651 -18.593 9.140 1.00 97.69 266 ILE A N 1
ATOM 2032 C CA . ILE A 1 266 ? -1.877 -17.800 10.102 1.00 97.69 266 ILE A CA 1
ATOM 2033 C C . ILE A 1 266 ? -0.424 -17.799 9.638 1.00 97.69 266 ILE A C 1
ATOM 2035 O O . ILE A 1 266 ? 0.291 -18.786 9.805 1.00 97.69 266 ILE A O 1
ATOM 2039 N N . VAL A 1 267 ? -0.001 -16.695 9.024 1.00 96.12 267 VAL A N 1
ATOM 2040 C CA . VAL A 1 267 ? 1.357 -16.547 8.488 1.00 96.12 267 VAL A CA 1
ATOM 2041 C C . VAL A 1 267 ? 2.366 -16.519 9.637 1.00 96.12 267 VAL A C 1
ATOM 2043 O O . VAL A 1 267 ? 2.280 -15.682 10.533 1.00 96.12 267 VAL A O 1
ATOM 2046 N N . THR A 1 268 ? 3.333 -17.435 9.607 1.00 95.38 268 THR A N 1
ATOM 2047 C CA . THR A 1 268 ? 4.378 -17.560 10.639 1.00 95.38 268 THR A CA 1
ATOM 2048 C C . THR A 1 268 ? 5.720 -16.970 10.212 1.00 95.38 268 THR A C 1
ATOM 2050 O O . THR A 1 268 ? 6.527 -16.609 11.066 1.00 95.38 268 THR A O 1
ATOM 2053 N N . ALA A 1 269 ? 5.968 -16.857 8.906 1.00 92.69 269 ALA A N 1
ATOM 2054 C CA . ALA A 1 269 ? 7.187 -16.298 8.337 1.00 92.69 269 ALA A CA 1
ATOM 2055 C C . ALA A 1 269 ? 6.937 -15.759 6.922 1.00 92.69 269 ALA A C 1
ATOM 2057 O O . ALA A 1 269 ? 5.997 -16.171 6.246 1.00 92.69 269 ALA A O 1
ATOM 2058 N N . ILE A 1 270 ? 7.819 -14.867 6.471 1.00 92.00 270 ILE A N 1
ATOM 2059 C CA . ILE A 1 270 ? 7.848 -14.322 5.109 1.00 92.00 270 ILE A CA 1
ATOM 2060 C C . ILE A 1 270 ? 9.179 -14.744 4.476 1.00 92.00 270 ILE A C 1
ATOM 2062 O O . ILE A 1 270 ? 10.218 -14.719 5.142 1.00 92.00 270 ILE A O 1
ATOM 2066 N N . ALA A 1 271 ? 9.156 -15.162 3.207 1.00 92.19 271 ALA A N 1
ATOM 2067 C CA . ALA A 1 271 ? 10.369 -15.518 2.470 1.00 92.19 271 ALA A CA 1
ATOM 2068 C C . ALA A 1 271 ? 11.346 -14.328 2.389 1.00 92.19 271 ALA A C 1
ATOM 2070 O O . ALA A 1 271 ? 10.930 -13.178 2.464 1.00 92.19 271 ALA A O 1
ATOM 2071 N N . ALA A 1 272 ? 12.646 -14.588 2.218 1.00 92.50 272 ALA A N 1
ATOM 2072 C CA . ALA A 1 272 ? 13.655 -13.535 2.078 1.00 92.50 272 ALA A CA 1
ATOM 2073 C C . ALA A 1 272 ? 13.765 -13.080 0.605 1.00 92.50 272 ALA A C 1
ATOM 2075 O O . ALA A 1 272 ? 14.333 -13.822 -0.202 1.00 92.50 272 ALA A O 1
ATOM 2076 N N . PRO A 1 273 ? 13.246 -11.896 0.221 1.00 90.00 273 PRO A N 1
ATOM 2077 C CA . PRO A 1 273 ? 13.241 -11.469 -1.173 1.00 90.00 273 PRO A CA 1
ATOM 2078 C C . PRO A 1 273 ? 14.603 -10.906 -1.600 1.00 90.00 273 PRO A C 1
ATOM 2080 O O . PRO A 1 273 ? 15.291 -10.234 -0.829 1.00 90.00 273 PRO A O 1
ATOM 2083 N N . ALA A 1 274 ? 14.958 -11.114 -2.867 1.00 87.88 274 ALA A N 1
ATOM 2084 C CA . ALA A 1 274 ? 16.094 -10.470 -3.517 1.00 87.88 274 ALA A CA 1
ATOM 2085 C C . ALA A 1 274 ? 15.748 -10.133 -4.972 1.00 87.88 274 ALA A C 1
ATOM 2087 O O . ALA A 1 274 ? 15.053 -10.889 -5.646 1.00 87.88 274 ALA A O 1
ATOM 2088 N N . SER A 1 275 ? 16.265 -9.008 -5.462 1.00 87.25 275 SER A N 1
ATOM 2089 C CA . SER A 1 275 ? 16.113 -8.565 -6.849 1.00 87.25 275 SER A CA 1
ATOM 2090 C C . SER A 1 275 ? 17.472 -8.158 -7.409 1.00 87.25 275 SER A C 1
ATOM 2092 O O . SER A 1 275 ? 18.232 -7.463 -6.731 1.00 87.25 275 SER A O 1
ATOM 2094 N N . ILE A 1 276 ? 17.764 -8.548 -8.648 1.00 87.75 276 ILE A N 1
ATOM 2095 C CA . ILE A 1 276 ? 18.995 -8.181 -9.357 1.00 87.75 276 ILE A CA 1
ATOM 2096 C C . ILE A 1 276 ? 18.653 -7.497 -10.677 1.00 87.75 276 ILE A C 1
ATOM 2098 O O . ILE A 1 276 ? 17.694 -7.871 -11.347 1.00 87.75 276 ILE A O 1
ATOM 2102 N N . LYS A 1 277 ? 19.465 -6.509 -11.055 1.00 85.50 277 LYS A N 1
ATOM 2103 C CA . LYS A 1 277 ? 19.463 -5.919 -12.393 1.00 85.50 277 LYS A CA 1
ATOM 2104 C C . LYS A 1 277 ? 20.782 -6.277 -13.066 1.00 85.50 277 LYS A C 1
ATOM 2106 O O . LYS A 1 277 ? 21.834 -6.097 -12.455 1.00 85.50 277 LYS A O 1
ATOM 2111 N N . VAL A 1 278 ? 20.711 -6.804 -14.284 1.00 86.94 278 VAL A N 1
ATOM 2112 C CA . VAL A 1 278 ? 21.876 -7.225 -15.067 1.00 86.94 278 VAL A CA 1
ATOM 2113 C C . VAL A 1 278 ? 21.804 -6.536 -16.420 1.00 86.94 278 VAL A C 1
ATOM 2115 O O . VAL A 1 278 ? 20.837 -6.729 -17.154 1.00 86.94 278 VAL A O 1
ATOM 2118 N N . ASP A 1 279 ? 22.826 -5.745 -16.728 1.00 86.75 279 ASP A N 1
ATOM 2119 C CA . ASP A 1 279 ? 22.950 -5.013 -17.984 1.00 86.75 279 ASP A CA 1
ATOM 2120 C C . ASP A 1 279 ? 24.018 -5.704 -18.854 1.00 86.75 279 ASP A C 1
ATOM 2122 O O . ASP A 1 279 ? 25.119 -5.992 -18.380 1.00 86.75 279 ASP A O 1
ATOM 2126 N N . PHE A 1 280 ? 23.684 -6.000 -20.115 1.00 87.81 280 PHE A N 1
ATOM 2127 C CA . PHE A 1 280 ? 24.603 -6.588 -21.099 1.00 87.81 280 PHE A CA 1
ATOM 2128 C C . PHE A 1 280 ? 24.905 -5.563 -22.190 1.00 87.81 280 PHE A C 1
ATOM 2130 O O . PHE A 1 280 ? 23.986 -5.030 -22.815 1.00 87.81 280 PHE A O 1
ATOM 2137 N N . GLU A 1 281 ? 26.184 -5.335 -22.472 1.00 87.75 281 GLU A N 1
ATOM 2138 C CA . GLU A 1 281 ? 26.632 -4.392 -23.496 1.00 87.75 281 GLU A CA 1
ATOM 2139 C C . GLU A 1 281 ? 27.315 -5.139 -24.645 1.00 87.75 281 GLU A C 1
ATOM 2141 O O . GLU A 1 281 ? 28.251 -5.909 -24.451 1.00 87.75 281 GLU A O 1
ATOM 2146 N N . GLY A 1 282 ? 26.831 -4.904 -25.864 1.00 87.94 282 GLY A N 1
ATOM 2147 C CA . GLY A 1 282 ? 27.421 -5.421 -27.095 1.00 87.94 282 GLY A CA 1
ATOM 2148 C C . GLY A 1 282 ? 27.787 -4.278 -28.036 1.00 87.94 282 GLY A C 1
ATOM 2149 O O . GLY A 1 282 ? 27.314 -3.156 -27.879 1.00 87.94 282 GLY A O 1
ATOM 2150 N N . ASN A 1 283 ? 28.584 -4.557 -29.067 1.00 90.44 283 ASN A N 1
ATOM 2151 C CA . ASN A 1 283 ? 29.055 -3.514 -29.991 1.00 90.44 283 ASN A CA 1
ATOM 2152 C C . ASN A 1 283 ? 27.963 -3.002 -30.952 1.00 90.44 283 ASN A C 1
ATOM 2154 O O . ASN A 1 283 ? 28.193 -2.054 -31.703 1.00 90.44 283 ASN A O 1
ATOM 2158 N N . GLY A 1 284 ? 26.797 -3.654 -30.985 1.00 86.25 284 GLY A N 1
ATOM 2159 C CA . GLY A 1 284 ? 25.740 -3.364 -31.952 1.00 86.25 284 GLY A CA 1
ATOM 2160 C C . GLY A 1 284 ? 26.191 -3.599 -33.401 1.00 86.25 284 GLY A C 1
ATOM 2161 O O . GLY A 1 284 ? 26.955 -4.522 -33.696 1.00 86.25 284 GLY A O 1
ATOM 2162 N N . GLY A 1 285 ? 25.695 -2.768 -34.320 1.00 88.19 285 GLY A N 1
ATOM 2163 C CA . GLY A 1 285 ? 26.082 -2.759 -35.733 1.00 88.19 285 GLY A CA 1
ATOM 2164 C C . GLY A 1 285 ? 24.936 -3.052 -36.707 1.00 88.19 285 GLY A C 1
ATOM 2165 O O . GLY A 1 285 ? 23.836 -3.445 -36.326 1.00 88.19 285 GLY A O 1
ATOM 2166 N N . HIS A 1 286 ? 25.185 -2.837 -38.003 1.00 91.38 286 HIS A N 1
ATOM 2167 C CA . HIS A 1 286 ? 24.157 -2.991 -39.035 1.00 91.38 286 HIS A CA 1
ATOM 2168 C C . HIS A 1 286 ? 23.713 -4.458 -39.180 1.00 91.38 286 HIS A C 1
ATOM 2170 O O . HIS A 1 286 ? 24.506 -5.325 -39.568 1.00 91.38 286 HIS A O 1
ATOM 2176 N N . ALA A 1 287 ? 22.420 -4.717 -38.952 1.00 88.25 287 ALA A N 1
ATOM 2177 C CA . ALA A 1 287 ? 21.838 -6.060 -38.852 1.00 88.25 287 ALA A CA 1
ATOM 2178 C C . ALA A 1 287 ? 22.078 -6.958 -40.082 1.00 88.25 287 ALA A C 1
ATOM 2180 O O . ALA A 1 287 ? 22.188 -8.175 -39.937 1.00 88.25 287 ALA A O 1
ATOM 2181 N N . GLY A 1 288 ? 22.191 -6.372 -41.280 1.00 89.12 288 GLY A N 1
ATOM 2182 C CA . GLY A 1 288 ? 22.471 -7.099 -42.525 1.00 89.12 288 GLY A CA 1
ATOM 2183 C C . GLY A 1 288 ? 23.938 -7.119 -42.975 1.00 89.12 288 GLY A C 1
ATOM 2184 O O . GLY A 1 288 ? 24.248 -7.819 -43.930 1.00 89.12 288 GLY A O 1
ATOM 2185 N N . ALA A 1 289 ? 24.834 -6.352 -42.338 1.00 90.81 289 ALA A N 1
ATOM 2186 C CA . ALA A 1 289 ? 26.204 -6.156 -42.842 1.00 90.81 289 ALA A CA 1
ATOM 2187 C C . ALA A 1 289 ? 27.281 -6.733 -41.916 1.00 90.81 289 ALA A C 1
ATOM 2189 O O . ALA A 1 289 ? 28.304 -7.218 -42.394 1.00 90.81 289 ALA A O 1
ATOM 2190 N N . VAL A 1 290 ? 27.059 -6.723 -40.597 1.00 89.00 290 VAL A N 1
ATOM 2191 C CA . VAL A 1 290 ? 28.003 -7.343 -39.659 1.00 89.00 290 VAL A CA 1
ATOM 2192 C C . VAL A 1 290 ? 27.881 -8.860 -39.765 1.00 89.00 290 VAL A C 1
ATOM 2194 O O . VAL A 1 290 ? 26.831 -9.433 -39.449 1.00 89.00 290 VAL A O 1
ATOM 2197 N N . LEU A 1 291 ? 28.951 -9.514 -40.218 1.00 92.00 291 LEU A N 1
ATOM 2198 C CA . LEU A 1 291 ? 29.019 -10.971 -40.332 1.00 92.00 291 LEU A CA 1
ATOM 2199 C C . LEU A 1 291 ? 28.902 -11.628 -38.952 1.00 92.00 291 LEU A C 1
ATOM 2201 O O . LEU A 1 291 ? 29.412 -11.098 -37.968 1.00 92.00 291 LEU A O 1
ATOM 2205 N N . MET A 1 292 ? 28.262 -12.800 -38.886 1.00 90.00 292 MET A N 1
ATOM 2206 C CA . MET A 1 292 ? 27.956 -13.483 -37.619 1.00 90.00 292 MET A CA 1
ATOM 2207 C C . MET A 1 292 ? 29.161 -13.652 -36.671 1.00 90.00 292 MET A C 1
ATOM 2209 O O . MET A 1 292 ? 28.991 -13.349 -35.494 1.00 90.00 292 MET A O 1
ATOM 2213 N N . PRO A 1 293 ? 30.375 -14.034 -37.127 1.00 90.31 293 PRO A N 1
ATOM 2214 C CA . PRO A 1 293 ? 31.529 -14.183 -36.231 1.00 90.31 293 PRO A CA 1
ATOM 2215 C C . PRO A 1 293 ? 32.050 -12.872 -35.623 1.00 90.31 293 PRO A C 1
ATOM 2217 O O . PRO A 1 293 ? 32.814 -12.914 -34.667 1.00 90.31 293 PRO A O 1
ATOM 2220 N N . ALA A 1 294 ? 31.676 -11.717 -36.182 1.00 85.75 294 ALA A N 1
ATOM 2221 C CA . ALA A 1 294 ? 32.113 -10.399 -35.720 1.00 85.75 294 ALA A CA 1
ATOM 2222 C C . ALA A 1 294 ? 31.104 -9.731 -34.767 1.00 85.75 294 ALA A C 1
ATOM 2224 O O . ALA A 1 294 ? 31.315 -8.593 -34.350 1.00 85.75 294 ALA A O 1
ATOM 2225 N N . ARG A 1 295 ? 29.988 -10.402 -34.449 1.00 87.06 295 ARG A N 1
ATOM 2226 C CA . ARG A 1 295 ? 28.944 -9.855 -33.577 1.00 87.06 295 ARG A CA 1
ATOM 2227 C C . ARG A 1 295 ? 29.259 -10.135 -32.111 1.00 87.06 295 ARG A C 1
ATOM 2229 O O . ARG A 1 295 ? 29.473 -11.281 -31.735 1.00 87.06 295 ARG A O 1
ATOM 2236 N N . THR A 1 296 ? 29.154 -9.102 -31.284 1.00 83.62 296 THR A N 1
ATOM 2237 C CA . THR A 1 296 ? 28.955 -9.209 -29.833 1.00 83.62 296 THR A CA 1
ATOM 2238 C C . THR A 1 296 ? 27.554 -8.685 -29.535 1.00 83.62 296 THR A C 1
ATOM 2240 O O . THR A 1 296 ? 27.289 -7.485 -29.611 1.00 83.62 296 THR A O 1
ATOM 2243 N N . SER A 1 297 ? 26.606 -9.603 -29.338 1.00 78.19 297 SER A N 1
ATOM 2244 C CA . SER A 1 297 ? 25.185 -9.276 -29.203 1.00 78.19 297 SER A CA 1
ATOM 2245 C C . SER A 1 297 ? 24.753 -9.401 -27.749 1.00 78.19 297 SER A C 1
ATOM 2247 O O . SER A 1 297 ? 24.637 -10.512 -27.239 1.00 78.19 297 SER A O 1
ATOM 2249 N N . SER A 1 298 ? 24.429 -8.270 -27.124 1.00 80.06 298 SER A N 1
ATOM 2250 C CA . SER A 1 298 ? 23.870 -8.225 -25.767 1.00 80.06 298 SER A CA 1
ATOM 2251 C C . SER A 1 298 ? 22.586 -9.053 -25.625 1.00 80.06 298 SER A C 1
ATOM 2253 O O . SER A 1 298 ? 22.369 -9.692 -24.601 1.00 80.06 298 SER A O 1
ATOM 2255 N N . ALA A 1 299 ? 21.759 -9.116 -26.675 1.00 77.25 299 ALA A N 1
ATOM 2256 C CA . ALA A 1 299 ? 20.546 -9.936 -26.696 1.00 77.25 299 ALA A CA 1
ATOM 2257 C C . ALA A 1 299 ? 20.833 -11.449 -26.691 1.00 77.25 299 ALA A C 1
ATOM 2259 O O . ALA A 1 299 ? 20.079 -12.218 -26.105 1.00 77.25 299 ALA A O 1
ATOM 2260 N N . ALA A 1 300 ? 21.911 -11.896 -27.342 1.00 75.56 300 ALA A N 1
ATOM 2261 C CA . ALA A 1 300 ? 22.293 -13.307 -27.309 1.00 75.56 300 ALA A CA 1
ATOM 2262 C C . ALA A 1 300 ? 22.855 -13.703 -25.933 1.00 75.56 300 ALA A C 1
ATOM 2264 O O . ALA A 1 300 ? 22.564 -14.791 -25.437 1.00 75.56 300 ALA A O 1
ATOM 2265 N N . GLU A 1 301 ? 23.622 -12.811 -25.304 1.00 75.31 301 GLU A N 1
ATOM 2266 C CA . GLU A 1 301 ? 24.180 -13.027 -23.964 1.00 75.31 301 GLU A CA 1
ATOM 2267 C C . GLU A 1 301 ? 23.097 -13.055 -22.879 1.00 75.31 301 GLU A C 1
ATOM 2269 O O . GLU A 1 301 ? 23.117 -13.939 -22.021 1.00 75.31 301 GLU A O 1
ATOM 2274 N N . SER A 1 302 ? 22.098 -12.170 -22.955 1.00 76.00 302 SER A N 1
ATOM 2275 C CA . SER A 1 302 ? 20.992 -12.154 -21.989 1.00 76.00 302 SER A CA 1
ATOM 2276 C C . SER A 1 302 ? 20.142 -13.430 -22.037 1.00 76.00 302 SER A C 1
ATOM 2278 O O . SER A 1 302 ? 19.735 -13.939 -20.992 1.00 76.00 302 SER A O 1
ATOM 2280 N N . ILE A 1 303 ? 19.938 -14.011 -23.226 1.00 75.50 303 ILE A N 1
ATOM 2281 C CA . ILE A 1 303 ? 19.247 -15.301 -23.388 1.00 75.50 303 ILE A CA 1
ATOM 2282 C C . ILE A 1 303 ? 20.040 -16.441 -22.739 1.00 75.50 303 ILE A C 1
ATOM 2284 O O . ILE A 1 303 ? 19.441 -17.339 -22.150 1.00 75.50 303 ILE A O 1
ATOM 2288 N N . LEU A 1 304 ? 21.374 -16.413 -22.820 1.00 73.88 304 LEU A N 1
ATOM 2289 C CA . LEU A 1 304 ? 22.226 -17.445 -22.225 1.00 73.88 304 LEU A CA 1
ATOM 2290 C C . LEU A 1 304 ? 22.285 -17.352 -20.692 1.00 73.88 304 LEU A C 1
ATOM 2292 O O . LEU A 1 304 ? 22.476 -18.369 -20.028 1.00 73.88 304 LEU A O 1
ATOM 2296 N N . PHE A 1 305 ? 22.088 -16.160 -20.125 1.00 72.19 305 PHE A N 1
ATOM 2297 C CA . PHE A 1 305 ? 22.050 -15.955 -18.675 1.00 72.19 305 PHE A CA 1
ATOM 2298 C C . PHE A 1 305 ? 20.799 -16.564 -18.015 1.00 72.19 305 PHE A C 1
ATOM 2300 O O . PHE A 1 305 ? 20.900 -17.149 -16.938 1.00 72.19 305 PHE A O 1
ATOM 2307 N N . LEU A 1 306 ? 19.636 -16.491 -18.676 1.00 64.94 306 LEU A N 1
ATOM 2308 C CA . LEU A 1 306 ? 18.343 -16.965 -18.153 1.00 64.94 306 LEU A CA 1
ATOM 2309 C C . LEU A 1 306 ? 18.328 -18.439 -17.672 1.00 64.94 306 LEU A C 1
ATOM 2311 O O . LEU A 1 306 ? 17.834 -18.685 -16.573 1.00 64.94 306 LEU A O 1
ATOM 2315 N N . PRO A 1 307 ? 18.851 -19.432 -18.420 1.00 59.25 307 PRO A N 1
ATOM 2316 C CA . PRO A 1 307 ? 18.811 -20.838 -18.004 1.00 59.25 307 PRO A CA 1
ATOM 2317 C C . PRO A 1 307 ? 19.897 -21.251 -16.992 1.00 59.25 307 PRO A C 1
ATOM 2319 O O . PRO A 1 307 ? 19.845 -22.375 -16.493 1.00 59.25 307 PRO A O 1
ATOM 2322 N N . LEU A 1 308 ? 20.885 -20.401 -16.676 1.00 53.53 308 LEU A N 1
ATOM 2323 C CA . LEU A 1 308 ? 22.012 -20.778 -15.802 1.00 53.53 308 LEU A CA 1
ATOM 2324 C C . LEU A 1 308 ? 21.692 -20.718 -14.297 1.00 53.53 308 LEU A C 1
ATOM 2326 O O . LEU A 1 308 ? 22.500 -21.169 -13.484 1.00 53.53 308 LEU A O 1
ATOM 2330 N N . HIS A 1 309 ? 20.507 -20.235 -13.916 1.00 52.38 309 HIS A N 1
ATOM 2331 C CA . HIS A 1 309 ? 20.054 -20.194 -12.527 1.00 52.38 309 HIS A CA 1
ATOM 2332 C C . HIS A 1 309 ? 18.724 -20.949 -12.346 1.00 52.38 309 HIS A C 1
ATOM 2334 O O . HIS A 1 309 ? 17.664 -20.357 -12.522 1.00 52.38 309 HIS A O 1
ATOM 2340 N N . PRO A 1 310 ? 18.735 -22.231 -11.919 1.00 42.91 310 PRO A N 1
ATOM 2341 C CA . PRO A 1 310 ? 17.532 -22.972 -11.519 1.00 42.91 310 PRO A CA 1
ATOM 2342 C C . PRO A 1 310 ? 17.025 -22.544 -10.126 1.00 42.91 310 PRO A C 1
ATOM 2344 O O . PRO A 1 310 ? 16.568 -23.362 -9.332 1.00 42.91 310 PRO A O 1
ATOM 2347 N N . VAL A 1 311 ? 17.163 -21.263 -9.790 1.00 45.81 311 VAL A N 1
ATOM 2348 C CA . VAL A 1 311 ? 16.662 -20.679 -8.543 1.00 45.81 311 VAL A CA 1
ATOM 2349 C C . VAL A 1 311 ? 15.325 -20.043 -8.894 1.00 45.81 311 VAL A C 1
ATOM 2351 O O . VAL A 1 311 ? 15.239 -19.439 -9.957 1.00 45.81 311 VAL A O 1
ATOM 2354 N N . GLY A 1 312 ? 14.295 -20.212 -8.060 1.00 38.94 312 GLY A N 1
ATOM 2355 C CA . GLY A 1 312 ? 12.914 -19.749 -8.281 1.00 38.94 312 GLY A CA 1
ATOM 2356 C C . GLY A 1 312 ? 12.741 -18.226 -8.399 1.00 38.94 312 GLY A C 1
ATOM 2357 O O . GLY A 1 312 ? 11.992 -17.624 -7.639 1.00 38.94 312 GLY A O 1
ATOM 2358 N N . CYS A 1 313 ? 13.450 -17.605 -9.336 1.00 37.81 313 CYS A N 1
ATOM 2359 C CA . CYS A 1 313 ? 13.400 -16.205 -9.702 1.00 37.81 313 CYS A CA 1
ATOM 2360 C C . CYS A 1 313 ? 12.393 -16.035 -10.839 1.00 37.81 313 CYS A C 1
ATOM 2362 O O . CYS A 1 313 ? 12.592 -16.550 -11.940 1.00 37.81 313 CYS A O 1
ATOM 2364 N N . TYR A 1 314 ? 11.345 -15.251 -10.601 1.00 39.44 314 TYR A N 1
ATOM 2365 C CA . TYR A 1 314 ? 10.576 -14.655 -11.686 1.00 39.44 314 TYR A CA 1
ATOM 2366 C C . TYR A 1 314 ? 11.447 -13.580 -12.346 1.00 39.44 314 TYR A C 1
ATOM 2368 O O . TYR A 1 314 ? 11.704 -12.528 -11.764 1.00 39.44 314 TYR A O 1
ATOM 2376 N N . VAL A 1 315 ? 11.959 -13.866 -13.543 1.00 36.66 315 VAL A N 1
ATOM 2377 C CA . VAL A 1 315 ? 12.719 -12.896 -14.338 1.00 36.66 315 VAL A CA 1
ATOM 2378 C C . VAL A 1 315 ? 11.751 -12.182 -15.274 1.00 36.66 315 VAL A C 1
ATOM 2380 O O . VAL A 1 315 ? 11.186 -12.807 -16.167 1.00 36.66 315 VAL A O 1
ATOM 2383 N N . PHE A 1 316 ? 11.579 -10.872 -15.094 1.00 33.88 316 PHE A N 1
ATOM 2384 C CA . PHE A 1 316 ? 10.923 -10.010 -16.076 1.00 33.88 316 PHE A CA 1
ATOM 2385 C C . PHE A 1 316 ? 11.996 -9.432 -17.009 1.00 33.88 316 PHE A C 1
ATOM 2387 O O . PHE A 1 316 ? 12.750 -8.552 -16.588 1.00 33.88 316 PHE A O 1
ATOM 2394 N N . PRO A 1 317 ? 12.132 -9.916 -18.256 1.00 29.98 317 PRO A N 1
ATOM 2395 C CA . PRO A 1 317 ? 13.078 -9.333 -19.193 1.00 29.98 317 PRO A CA 1
ATOM 2396 C C . PRO A 1 317 ? 12.565 -7.962 -19.647 1.00 29.98 317 PRO A C 1
ATOM 2398 O O . PRO A 1 317 ? 11.546 -7.862 -20.327 1.00 29.98 317 PRO A O 1
ATOM 2401 N N . VAL A 1 318 ? 13.299 -6.903 -19.312 1.00 31.58 318 VAL A N 1
ATOM 2402 C CA . VAL A 1 318 ? 13.149 -5.592 -19.952 1.00 31.58 318 VAL A CA 1
ATOM 2403 C C . VAL A 1 318 ? 14.333 -5.426 -20.896 1.00 31.58 318 VAL A C 1
ATOM 2405 O O . VAL A 1 318 ? 15.442 -5.126 -20.469 1.00 31.58 318 VAL A O 1
ATOM 2408 N N . ALA A 1 319 ? 14.114 -5.677 -22.186 1.00 28.17 319 ALA A N 1
ATOM 2409 C CA . ALA A 1 319 ? 15.102 -5.380 -23.215 1.00 28.17 319 ALA A CA 1
ATOM 2410 C C . ALA A 1 319 ? 14.888 -3.942 -23.703 1.00 28.17 319 ALA A C 1
ATOM 2412 O O . ALA A 1 319 ? 13.957 -3.671 -24.461 1.00 28.17 319 ALA A O 1
ATOM 2413 N N . THR A 1 320 ? 15.743 -3.016 -23.280 1.00 28.16 320 THR A N 1
ATOM 2414 C CA . THR A 1 320 ? 15.854 -1.698 -23.915 1.00 28.16 320 THR A CA 1
ATOM 2415 C C . THR A 1 320 ? 16.896 -1.771 -25.022 1.00 28.16 320 THR A C 1
ATOM 2417 O O . THR A 1 320 ? 18.079 -1.968 -24.753 1.00 28.16 320 THR A O 1
ATOM 2420 N N . PHE A 1 321 ? 16.456 -1.626 -26.271 1.00 26.00 321 PHE A N 1
ATOM 2421 C CA . PHE A 1 321 ? 17.348 -1.397 -27.403 1.00 26.00 321 PHE A CA 1
ATOM 2422 C C . PHE A 1 321 ? 17.635 0.106 -27.475 1.00 26.00 321 PHE A C 1
ATOM 2424 O O . PHE A 1 321 ? 16.722 0.884 -27.750 1.00 26.00 321 PHE A O 1
ATOM 2431 N N . SER A 1 322 ? 18.872 0.505 -27.175 1.00 29.64 322 SER A N 1
ATOM 2432 C CA . SER A 1 322 ? 19.404 1.841 -27.480 1.00 29.64 322 SER A CA 1
ATOM 2433 C C . SER A 1 322 ? 19.953 1.892 -28.899 1.00 29.64 322 SER A C 1
ATOM 2435 O O . SER A 1 322 ? 20.693 0.939 -29.243 1.00 29.64 322 SER A O 1
#